Protein AF-0000000074261314 (afdb_homodimer)

Radius of gyration: 17.86 Å; Cα contacts (8 Å, |Δi|>4): 497; chains: 2; bounding box: 40×49×35 Å

Structure (mmCIF, N/CA/C/O backbone):
data_AF-0000000074261314-model_v1
#
loop_
_entity.id
_entity.type
_entity.pdbx_description
1 polymer 'Nuclear transport factor 2 family protein'
#
loop_
_atom_site.group_PDB
_atom_site.id
_atom_site.type_symbol
_atom_site.label_atom_id
_atom_site.label_alt_id
_atom_site.label_comp_id
_atom_site.label_asym_id
_atom_site.label_entity_id
_atom_site.label_seq_id
_atom_site.pdbx_PDB_ins_code
_atom_site.Cartn_x
_atom_site.Cartn_y
_atom_site.Cartn_z
_atom_site.occupancy
_atom_site.B_iso_or_equiv
_atom_site.auth_seq_id
_atom_site.auth_comp_id
_atom_site.auth_asym_id
_atom_site.auth_atom_id
_atom_site.pdbx_PDB_model_num
ATOM 1 N N . MET A 1 1 ? 21.984 -5.254 -7.457 1 83.31 1 MET A N 1
ATOM 2 C CA . MET A 1 1 ? 20.531 -5.355 -7.559 1 83.31 1 MET A CA 1
ATOM 3 C C . MET A 1 1 ? 20.094 -5.426 -9.016 1 83.31 1 MET A C 1
ATOM 5 O O . MET A 1 1 ? 20.484 -4.578 -9.828 1 83.31 1 MET A O 1
ATOM 9 N N . GLU A 1 2 ? 19.344 -6.473 -9.359 1 90.94 2 GLU A N 1
ATOM 10 C CA . GLU A 1 2 ? 18.859 -6.691 -10.727 1 90.94 2 GLU A CA 1
ATOM 11 C C . GLU A 1 2 ? 17.422 -6.203 -10.891 1 90.94 2 GLU A C 1
ATOM 13 O O . GLU A 1 2 ? 16.484 -7.008 -10.922 1 90.94 2 GLU A O 1
ATOM 18 N N . THR A 1 3 ? 17.266 -4.863 -11.156 1 95.69 3 THR A N 1
ATOM 19 C CA . THR A 1 3 ? 15.938 -4.258 -11.117 1 95.69 3 THR A CA 1
ATOM 20 C C . THR A 1 3 ? 15.078 -4.754 -12.273 1 95.69 3 THR A C 1
ATOM 22 O O . THR A 1 3 ? 13.867 -4.922 -12.133 1 95.69 3 THR A O 1
ATOM 25 N N . GLU A 1 4 ? 15.75 -4.957 -13.422 1 96.75 4 GLU A N 1
ATOM 26 C CA . GLU A 1 4 ? 14.992 -5.477 -14.555 1 96.75 4 GLU A CA 1
ATOM 27 C C . GLU A 1 4 ? 14.414 -6.855 -14.242 1 96.75 4 GLU A C 1
ATOM 29 O O . GLU A 1 4 ? 13.266 -7.148 -14.602 1 96.75 4 GLU A O 1
ATOM 34 N N . GLN A 1 5 ? 15.211 -7.691 -13.656 1 97.06 5 GLN A N 1
ATOM 35 C CA . GLN A 1 5 ? 14.758 -9.023 -13.273 1 97.06 5 GLN A CA 1
ATOM 36 C C . GLN A 1 5 ? 13.641 -8.945 -12.234 1 97.06 5 GLN A C 1
ATOM 38 O O . GLN A 1 5 ? 12.672 -9.703 -12.305 1 97.06 5 GLN A O 1
ATOM 43 N N . ARG A 1 6 ? 13.781 -8.07 -11.219 1 98.31 6 ARG A N 1
ATOM 44 C CA . ARG A 1 6 ? 12.727 -7.859 -10.227 1 98.31 6 ARG A CA 1
ATOM 45 C C . ARG A 1 6 ? 11.414 -7.465 -10.898 1 98.31 6 ARG A C 1
ATOM 47 O O . ARG A 1 6 ? 10.359 -7.992 -10.562 1 98.31 6 ARG A O 1
ATOM 54 N N . GLU A 1 7 ? 11.531 -6.547 -11.836 1 98.62 7 GLU A N 1
ATOM 55 C CA . GLU A 1 7 ? 10.336 -6.062 -12.523 1 98.62 7 GLU A CA 1
ATOM 56 C C . GLU A 1 7 ? 9.688 -7.168 -13.352 1 98.62 7 GLU A C 1
ATOM 58 O O . GLU A 1 7 ? 8.461 -7.266 -13.414 1 98.62 7 GLU A O 1
ATOM 63 N N . LYS A 1 8 ? 10.508 -7.965 -13.961 1 98.25 8 LYS A N 1
ATOM 64 C CA . LYS A 1 8 ? 9.977 -9.086 -14.734 1 98.25 8 LYS A CA 1
ATOM 65 C C . LYS A 1 8 ? 9.219 -10.062 -13.844 1 98.25 8 LYS A C 1
ATOM 67 O O . LYS A 1 8 ? 8.156 -10.562 -14.219 1 98.25 8 LYS A O 1
ATOM 72 N N . LEU A 1 9 ? 9.773 -10.359 -12.688 1 98.62 9 LEU A N 1
ATOM 73 C CA . LEU A 1 9 ? 9.117 -11.258 -11.742 1 98.62 9 LEU A CA 1
ATOM 74 C C . LEU A 1 9 ? 7.797 -10.664 -11.258 1 98.62 9 LEU A C 1
ATOM 76 O O . LEU A 1 9 ? 6.777 -11.359 -11.219 1 98.62 9 LEU A O 1
ATOM 80 N N . ALA A 1 10 ? 7.812 -9.414 -10.875 1 98.75 10 ALA A N 1
ATOM 81 C CA . ALA A 1 10 ? 6.582 -8.75 -10.453 1 98.75 10 ALA A CA 1
ATOM 82 C C . ALA A 1 10 ? 5.539 -8.758 -11.57 1 98.75 10 ALA A C 1
ATOM 84 O O . ALA A 1 10 ? 4.371 -9.07 -11.328 1 98.75 10 ALA A O 1
ATOM 85 N N . GLN A 1 11 ? 5.992 -8.445 -12.758 1 98.81 11 GLN A N 1
ATOM 86 C CA . GLN A 1 11 ? 5.078 -8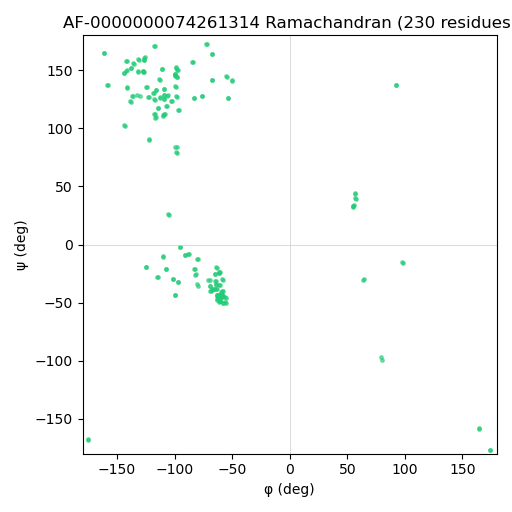.453 -13.898 1 98.81 11 GLN A CA 1
ATOM 87 C C . GLN A 1 11 ? 4.477 -9.844 -14.109 1 98.81 11 GLN A C 1
ATOM 89 O O . GLN A 1 11 ? 3.287 -9.969 -14.406 1 98.81 11 GLN A O 1
ATOM 94 N N . ALA A 1 12 ? 5.301 -10.812 -14.031 1 98.81 12 ALA A N 1
ATOM 95 C CA . ALA A 1 12 ? 4.816 -12.18 -14.203 1 98.81 12 ALA A CA 1
ATOM 96 C C . ALA A 1 12 ? 3.744 -12.516 -13.172 1 98.81 12 ALA A C 1
ATOM 98 O O . ALA A 1 12 ? 2.773 -13.211 -13.484 1 98.81 12 ALA A O 1
ATOM 99 N N . TYR A 1 13 ? 3.932 -12.07 -11.945 1 98.88 13 TYR A N 1
ATOM 100 C CA . TYR A 1 13 ? 2.924 -12.242 -10.898 1 98.88 13 TYR A CA 1
ATOM 101 C C . TYR A 1 13 ? 1.6 -11.609 -11.312 1 98.88 13 TYR A C 1
ATOM 103 O O . TYR A 1 13 ? 0.555 -12.266 -11.273 1 98.88 13 TYR A O 1
ATOM 111 N N . PHE A 1 14 ? 1.604 -10.414 -11.742 1 98.81 14 PHE A N 1
ATOM 112 C CA . PHE A 1 14 ? 0.377 -9.719 -12.109 1 98.81 14 PHE A CA 1
ATOM 113 C C . PHE A 1 14 ? -0.247 -10.344 -13.352 1 98.81 14 PHE A C 1
ATOM 115 O O . PHE A 1 14 ? -1.472 -10.445 -13.461 1 98.81 14 PHE A O 1
ATOM 122 N N . ASP A 1 15 ? 0.6 -10.75 -14.305 1 98.75 15 ASP A N 1
ATOM 123 C CA . ASP A 1 15 ? 0.092 -11.438 -15.484 1 98.75 15 ASP A CA 1
ATOM 124 C C . ASP A 1 15 ? -0.66 -12.711 -15.094 1 98.75 15 ASP A C 1
ATOM 126 O O . ASP A 1 15 ? -1.717 -13.008 -15.656 1 98.75 15 ASP A O 1
ATOM 130 N N . ALA A 1 16 ? -0.055 -13.445 -14.172 1 98.56 16 ALA A N 1
ATOM 131 C CA . ALA A 1 16 ? -0.688 -14.68 -13.711 1 98.56 16 ALA A CA 1
ATOM 132 C C . ALA A 1 16 ? -2.068 -14.406 -13.117 1 98.56 16 ALA A C 1
ATOM 134 O O . ALA A 1 16 ? -3.014 -15.164 -13.352 1 98.56 16 ALA A O 1
ATOM 135 N N . LEU A 1 17 ? -2.211 -13.383 -12.344 1 98.06 17 LEU A N 1
ATOM 136 C CA . LEU A 1 17 ? -3.494 -12.992 -11.773 1 98.06 17 LEU A CA 1
ATOM 137 C C . LEU A 1 17 ? -4.496 -12.656 -12.875 1 98.06 17 LEU A C 1
ATOM 139 O O . LEU A 1 17 ? -5.629 -13.141 -12.852 1 98.06 17 LEU A O 1
ATOM 143 N N . ASP A 1 18 ? -4.102 -11.859 -13.773 1 98.38 18 ASP A N 1
ATOM 144 C CA . ASP A 1 18 ? -4.988 -11.328 -14.805 1 98.38 18 ASP A CA 1
ATOM 145 C C . ASP A 1 18 ? -5.41 -12.414 -15.789 1 98.38 18 ASP A C 1
ATOM 147 O O . ASP A 1 18 ? -6.523 -12.383 -16.312 1 98.38 18 ASP A O 1
ATOM 151 N N . GLU A 1 19 ? -4.574 -13.383 -16 1 97.94 19 GLU A N 1
ATOM 152 C CA . GLU A 1 19 ? -4.84 -14.469 -16.938 1 97.94 19 GLU A CA 1
ATOM 153 C C . GLU A 1 19 ? -5.422 -15.688 -16.234 1 97.94 19 GLU A C 1
ATOM 155 O O . GLU A 1 19 ? -5.734 -16.688 -16.875 1 97.94 19 GLU A O 1
ATOM 160 N N . SER A 1 20 ? -5.531 -15.586 -14.992 1 97.12 20 SER A N 1
ATOM 161 C CA . SER A 1 20 ? -5.988 -16.703 -14.172 1 97.12 20 SER A CA 1
ATOM 162 C C . SER A 1 20 ? -5.129 -17.938 -14.391 1 97.12 20 SER A C 1
ATOM 164 O O . SER A 1 20 ? -5.652 -19.062 -14.5 1 97.12 20 SER A O 1
ATOM 166 N N . ASP A 1 21 ? -3.885 -17.719 -14.633 1 97.56 21 ASP A N 1
ATOM 167 C CA . ASP A 1 21 ? -2.896 -18.797 -14.766 1 97.56 21 ASP A CA 1
ATOM 168 C C . ASP A 1 21 ? -2.119 -18.984 -13.469 1 97.56 21 ASP A C 1
ATOM 170 O O . ASP A 1 21 ? -0.928 -18.672 -13.398 1 97.56 21 ASP A O 1
ATOM 174 N N . TYR A 1 22 ? -2.676 -19.656 -12.516 1 98.06 22 TYR A N 1
ATOM 175 C CA . TYR A 1 22 ? -2.131 -19.672 -11.156 1 98.06 22 TYR A CA 1
ATOM 176 C C . TYR A 1 22 ? -1.013 -20.703 -11.031 1 98.06 22 TYR A C 1
ATOM 178 O O . TYR A 1 22 ? -0.166 -20.609 -10.141 1 98.06 22 TYR A O 1
ATOM 186 N N . GLU A 1 23 ? -0.967 -21.672 -11.914 1 97.69 23 GLU A N 1
ATOM 187 C CA . GLU A 1 23 ? 0.134 -22.625 -11.891 1 97.69 23 GLU A CA 1
ATOM 188 C C . GLU A 1 23 ? 1.466 -21.953 -12.188 1 97.69 23 GLU A C 1
ATOM 190 O O . GLU A 1 23 ? 2.502 -22.328 -11.641 1 97.69 23 GLU A O 1
ATOM 195 N N . SER A 1 24 ? 1.433 -20.953 -13.039 1 98.31 24 SER A N 1
ATOM 196 C CA . SER A 1 24 ? 2.652 -20.25 -13.406 1 98.31 24 SER A CA 1
ATOM 197 C C . SER A 1 24 ? 3.26 -19.531 -12.203 1 98.31 24 SER A C 1
ATOM 199 O O . SER A 1 24 ? 4.445 -19.203 -12.203 1 98.31 24 SER A O 1
ATOM 201 N N . LEU A 1 25 ? 2.504 -19.281 -11.133 1 98.75 25 LEU A N 1
ATOM 202 C CA . LEU A 1 25 ? 3.006 -18.641 -9.922 1 98.75 25 LEU A CA 1
ATOM 203 C C . LEU A 1 25 ? 4.109 -19.484 -9.281 1 98.75 25 LEU A C 1
ATOM 205 O O . LEU A 1 25 ? 4.961 -18.953 -8.57 1 98.75 25 LEU A O 1
ATOM 209 N N . ARG A 1 26 ? 4.125 -20.75 -9.547 1 98.5 26 ARG A N 1
ATOM 210 C CA . ARG A 1 26 ? 5.125 -21.656 -8.992 1 98.5 26 ARG A CA 1
ATOM 211 C C . ARG A 1 26 ? 6.52 -21.312 -9.5 1 98.5 26 ARG A C 1
ATOM 213 O O . ARG A 1 26 ? 7.516 -21.609 -8.844 1 98.5 26 ARG A O 1
ATOM 220 N N . SER A 1 27 ? 6.598 -20.703 -10.648 1 98.31 27 SER A N 1
ATOM 221 C CA . SER A 1 27 ? 7.879 -20.281 -11.203 1 98.31 27 SER A CA 1
ATOM 222 C C . SER A 1 27 ? 8.211 -18.859 -10.773 1 98.31 27 SER A C 1
ATOM 224 O O . SER A 1 27 ? 9.328 -18.375 -11.008 1 98.31 27 SER A O 1
ATOM 226 N N . VAL A 1 28 ? 7.332 -18.156 -10.164 1 98.81 28 VAL A N 1
ATOM 227 C CA . VAL A 1 28 ? 7.48 -16.766 -9.773 1 98.81 28 VAL A CA 1
ATOM 228 C C . VAL A 1 28 ? 7.84 -16.672 -8.297 1 98.81 28 VAL A C 1
ATOM 230 O O . VAL A 1 28 ? 8.742 -15.922 -7.91 1 98.81 28 VAL A O 1
ATOM 233 N N . PHE A 1 29 ? 7.164 -17.469 -7.441 1 98.88 29 PHE A N 1
ATOM 234 C CA . PHE A 1 29 ? 7.324 -17.438 -5.992 1 98.88 29 PHE A CA 1
ATOM 235 C C . PHE A 1 29 ? 8.281 -18.531 -5.531 1 98.88 29 PHE A C 1
ATOM 237 O O . PHE A 1 29 ? 8.445 -19.547 -6.207 1 98.88 29 PHE A O 1
ATOM 244 N N . SER A 1 30 ? 8.992 -18.328 -4.453 1 98.81 30 SER A N 1
ATOM 245 C CA . SER A 1 30 ? 9.719 -19.391 -3.764 1 98.81 30 SER A CA 1
ATOM 246 C C . SER A 1 30 ? 8.758 -20.391 -3.135 1 98.81 30 SER A C 1
ATOM 248 O O . SER A 1 30 ? 7.59 -20.078 -2.9 1 98.81 30 SER A O 1
ATOM 250 N N . ASP A 1 31 ? 9.227 -21.547 -2.766 1 98.38 31 ASP A N 1
ATOM 251 C CA . ASP A 1 31 ? 8.406 -22.609 -2.195 1 98.38 31 ASP A CA 1
ATOM 252 C C . ASP A 1 31 ? 7.816 -22.188 -0.852 1 98.38 31 ASP A C 1
ATOM 254 O O . ASP A 1 31 ? 6.711 -22.594 -0.495 1 98.38 31 ASP A O 1
ATOM 258 N N . ASP A 1 32 ? 8.539 -21.375 -0.151 1 98.56 32 ASP A N 1
ATOM 259 C CA . ASP A 1 32 ? 8.133 -20.984 1.193 1 98.56 32 ASP A CA 1
ATOM 260 C C . ASP A 1 32 ? 7.586 -19.547 1.203 1 98.56 32 ASP A C 1
ATOM 262 O O . ASP A 1 32 ? 7.691 -18.844 2.209 1 98.56 32 ASP A O 1
ATOM 266 N N . VAL A 1 33 ? 7.086 -19.094 0.11 1 98.88 33 VAL A N 1
ATOM 267 C CA . VAL A 1 33 ? 6.582 -17.719 -0.035 1 98.88 33 VAL A CA 1
ATOM 268 C C . VAL A 1 33 ? 5.625 -17.406 1.111 1 98.88 33 VAL A C 1
ATOM 270 O O . VAL A 1 33 ? 4.883 -18.266 1.57 1 98.88 33 VAL A O 1
ATOM 273 N N . VAL A 1 34 ? 5.676 -16.234 1.61 1 98.88 34 VAL A N 1
ATOM 274 C CA . VAL A 1 34 ? 4.707 -15.633 2.523 1 98.88 34 VAL A CA 1
ATOM 275 C C . VAL A 1 34 ? 3.889 -14.57 1.786 1 98.88 34 VAL A C 1
ATOM 277 O O . VAL A 1 34 ? 4.438 -13.586 1.292 1 98.88 34 VAL A O 1
ATOM 280 N N . TYR A 1 35 ? 2.613 -14.773 1.737 1 98.69 35 TYR A N 1
ATOM 281 C CA . TYR A 1 35 ? 1.683 -13.961 0.964 1 98.69 35 TYR A CA 1
ATOM 282 C C . TYR A 1 35 ? 0.669 -13.281 1.874 1 98.69 35 TYR A C 1
ATOM 284 O O . TYR A 1 35 ? -0.146 -13.945 2.516 1 98.69 35 TYR A O 1
ATOM 292 N N . HIS A 1 36 ? 0.759 -11.961 1.967 1 98.56 36 HIS A N 1
ATOM 293 C CA . HIS A 1 36 ? -0.16 -11.156 2.768 1 98.56 36 HIS A CA 1
ATOM 294 C C . HIS A 1 36 ? -1.281 -10.586 1.908 1 98.56 36 HIS A C 1
ATOM 296 O O . HIS A 1 36 ? -1.035 -9.742 1.038 1 98.56 36 HIS A O 1
ATOM 302 N N . TYR A 1 37 ? -2.51 -10.992 2.164 1 97.06 37 TYR A N 1
ATOM 303 C CA . TYR A 1 37 ? -3.674 -10.625 1.366 1 97.06 37 TYR A CA 1
ATOM 304 C C . TYR A 1 37 ? -4.773 -10.039 2.242 1 97.06 37 TYR A C 1
ATOM 306 O O . TYR A 1 37 ? -4.934 -10.438 3.398 1 97.06 37 TYR A O 1
ATOM 314 N N . PRO A 1 38 ? -5.559 -9.117 1.677 1 92.38 38 PRO A N 1
ATOM 315 C CA . PRO A 1 38 ? -6.633 -8.516 2.473 1 92.38 38 PRO A CA 1
ATOM 316 C C . PRO A 1 38 ? -7.578 -9.562 3.068 1 92.38 38 PRO A C 1
ATOM 318 O O . PRO A 1 38 ? -7.879 -10.562 2.418 1 92.38 38 PRO A O 1
ATOM 321 N N . LYS A 1 39 ? -8.078 -9.305 4.285 1 84.69 39 LYS A N 1
ATOM 322 C CA . LYS A 1 39 ? -9.07 -10.078 5.023 1 84.69 39 LYS A CA 1
ATOM 323 C C . LYS A 1 39 ? -8.539 -11.469 5.355 1 84.69 39 LYS A C 1
ATOM 325 O O . LYS A 1 39 ? -9 -12.102 6.309 1 84.69 39 LYS A O 1
ATOM 330 N N . VAL A 1 40 ? -7.645 -12.102 4.547 1 77.5 40 VAL A N 1
ATOM 331 C CA . VAL A 1 40 ? -7.148 -13.461 4.738 1 77.5 40 VAL A CA 1
ATOM 332 C C . VAL A 1 40 ? -6.012 -13.461 5.758 1 77.5 40 VAL A C 1
ATOM 334 O O . VAL A 1 40 ? -5.805 -14.453 6.465 1 77.5 40 VAL A O 1
ATOM 337 N N . SER A 1 41 ? -5.359 -12.359 5.863 1 83.25 41 SER A N 1
ATOM 338 C CA . SER A 1 41 ? -4.16 -12.227 6.684 1 83.25 41 SER A CA 1
ATOM 339 C C . SER A 1 41 ? -2.936 -12.781 5.961 1 83.25 41 SER A C 1
ATOM 341 O O . SER A 1 41 ? -2.449 -12.172 5.004 1 83.25 41 SER A O 1
ATOM 343 N N . VAL A 1 42 ? -2.479 -14.102 6.289 1 97.44 42 VAL A N 1
ATOM 344 C CA . VAL A 1 42 ? -1.222 -14.617 5.754 1 97.44 42 VAL A CA 1
ATOM 345 C C . VAL A 1 42 ? -1.44 -16 5.152 1 97.44 42 VAL A C 1
ATOM 347 O O . VAL A 1 42 ? -2.104 -16.844 5.758 1 97.44 42 VAL A O 1
ATOM 350 N N . VAL A 1 43 ? -1.024 -16.219 3.896 1 98.06 43 VAL A N 1
ATOM 351 C CA . VAL A 1 43 ? -0.934 -17.531 3.244 1 98.06 43 VAL A CA 1
ATOM 352 C C . VAL A 1 43 ? 0.532 -17.922 3.068 1 98.06 43 VAL A C 1
ATOM 354 O O . VAL A 1 43 ? 1.312 -17.172 2.469 1 98.06 43 VAL A O 1
ATOM 357 N N . GLU A 1 44 ? 0.886 -19.094 3.576 1 98.62 44 GLU A N 1
ATOM 358 C CA . GLU A 1 44 ? 2.287 -19.5 3.535 1 98.62 44 GLU A CA 1
ATOM 359 C C . GLU A 1 44 ? 2.477 -20.75 2.668 1 98.62 44 GLU A C 1
ATOM 361 O O . GLU A 1 44 ? 1.749 -21.734 2.816 1 98.62 44 GLU A O 1
ATOM 366 N N . GLY A 1 45 ? 3.482 -20.641 1.825 1 98.81 45 GLY A N 1
ATOM 367 C CA . GLY A 1 45 ? 3.811 -21.766 0.971 1 98.81 45 GLY A CA 1
ATOM 368 C C . GLY A 1 45 ? 3.117 -21.719 -0.377 1 98.81 45 GLY A C 1
ATOM 369 O O . GLY A 1 45 ? 1.93 -21.391 -0.459 1 98.81 45 GLY A O 1
ATOM 370 N N . ILE A 1 46 ? 3.898 -22.047 -1.425 1 98.75 46 ILE A N 1
ATOM 371 C CA . ILE A 1 46 ? 3.445 -21.844 -2.795 1 98.75 46 ILE A CA 1
ATOM 372 C C . ILE A 1 46 ? 2.221 -22.703 -3.074 1 98.75 46 ILE A C 1
ATOM 374 O O . ILE A 1 46 ? 1.302 -22.297 -3.781 1 98.75 46 ILE A O 1
ATOM 378 N N . ASP A 1 47 ? 2.145 -23.938 -2.562 1 98.69 47 ASP A N 1
ATOM 379 C CA . ASP A 1 47 ? 0.968 -24.781 -2.773 1 98.69 47 ASP A CA 1
ATOM 380 C C . ASP A 1 47 ? -0.286 -24.125 -2.207 1 98.69 47 ASP A C 1
ATOM 382 O O . ASP A 1 47 ? -1.34 -24.125 -2.848 1 98.69 47 ASP A O 1
ATOM 386 N N . ASN A 1 48 ? -0.154 -23.547 -1.074 1 98.44 48 ASN A N 1
ATOM 387 C CA . ASN A 1 48 ? -1.271 -22.859 -0.438 1 98.44 48 ASN A CA 1
ATOM 388 C C . ASN A 1 48 ? -1.656 -21.594 -1.198 1 98.44 48 ASN A C 1
ATOM 390 O O . ASN A 1 48 ? -2.838 -21.25 -1.293 1 98.44 48 ASN A O 1
ATOM 394 N N . VAL A 1 49 ? -0.664 -20.859 -1.675 1 98.62 49 VAL A N 1
ATOM 395 C CA . VAL A 1 49 ? -0.946 -19.641 -2.441 1 98.62 49 VAL A CA 1
ATOM 396 C C . VAL A 1 49 ? -1.714 -20 -3.711 1 98.62 49 VAL A C 1
ATOM 398 O O . VAL A 1 49 ? -2.73 -19.391 -4.027 1 98.62 49 VAL A O 1
ATOM 401 N N . VAL A 1 50 ? -1.28 -21.031 -4.41 1 98.44 50 VAL A N 1
ATOM 402 C CA . VAL A 1 50 ? -1.946 -21.453 -5.637 1 98.44 50 VAL A CA 1
ATOM 403 C C . VAL A 1 50 ? -3.367 -21.906 -5.32 1 98.44 50 VAL A C 1
ATOM 405 O O . VAL A 1 50 ? -4.312 -21.562 -6.031 1 98.44 50 VAL A O 1
ATOM 408 N N . GLU A 1 51 ? -3.537 -22.656 -4.27 1 98 51 GLU A N 1
ATOM 409 C CA . GLU A 1 51 ? -4.871 -23.094 -3.848 1 98 51 GLU A CA 1
ATOM 410 C C . GLU A 1 51 ? -5.754 -21.891 -3.525 1 98 51 GLU A C 1
ATOM 412 O O . GLU A 1 51 ? -6.918 -21.844 -3.934 1 98 51 GLU A O 1
ATOM 417 N N . PHE A 1 52 ? -5.277 -21.016 -2.789 1 97.5 52 PHE A N 1
ATOM 418 C CA . PHE A 1 52 ? -6.016 -19.812 -2.43 1 97.5 52 PHE A CA 1
ATOM 419 C C . PHE A 1 52 ? -6.465 -19.062 -3.676 1 97.5 52 PHE A C 1
ATOM 421 O O . PHE A 1 52 ? -7.641 -18.703 -3.801 1 97.5 52 PHE A O 1
ATOM 428 N N . MET A 1 53 ? -5.523 -18.844 -4.598 1 96.81 53 MET A N 1
ATOM 429 C CA . MET A 1 53 ? -5.828 -18.094 -5.812 1 96.81 53 MET A CA 1
ATOM 430 C C . MET A 1 53 ? -6.895 -18.797 -6.641 1 96.81 53 MET A C 1
ATOM 432 O O . MET A 1 53 ? -7.742 -18.156 -7.258 1 96.81 53 MET A O 1
ATOM 436 N N . THR A 1 54 ? -6.883 -20.078 -6.629 1 96.25 54 THR A N 1
ATOM 437 C CA . THR A 1 54 ? -7.762 -20.875 -7.469 1 96.25 54 THR A CA 1
ATOM 438 C C . THR A 1 54 ? -9.156 -20.984 -6.852 1 96.25 54 THR A C 1
ATOM 440 O O . THR A 1 54 ? -10.164 -20.906 -7.559 1 96.25 54 THR A O 1
ATOM 443 N N . GLU A 1 55 ? -9.211 -21.031 -5.523 1 94.25 55 GLU A N 1
ATOM 444 C CA . GLU A 1 55 ? -10.461 -21.469 -4.895 1 94.25 55 GLU A CA 1
ATOM 445 C C . GLU A 1 55 ? -11.094 -20.344 -4.086 1 94.25 55 GLU A C 1
ATOM 447 O O . GLU A 1 55 ? -12.305 -20.328 -3.863 1 94.25 55 GLU A O 1
ATOM 452 N N . ARG A 1 56 ? -10.297 -19.5 -3.627 1 91.44 56 ARG A N 1
ATOM 453 C CA . ARG A 1 56 ? -10.812 -18.656 -2.549 1 91.44 56 ARG A CA 1
ATOM 454 C C . ARG A 1 56 ? -10.656 -17.188 -2.887 1 91.44 56 ARG A C 1
ATOM 456 O O . ARG A 1 56 ? -11.289 -16.328 -2.262 1 91.44 56 ARG A O 1
ATOM 463 N N . LYS A 1 57 ? -9.789 -16.781 -3.816 1 91.69 57 LYS A N 1
ATOM 464 C CA . LYS A 1 57 ? -9.578 -15.375 -4.16 1 91.69 57 LYS A CA 1
ATOM 465 C C . LYS A 1 57 ? -10.891 -14.688 -4.512 1 91.69 57 LYS A C 1
ATOM 467 O O . LYS A 1 57 ? -11.609 -15.133 -5.41 1 91.69 57 LYS A O 1
ATOM 472 N 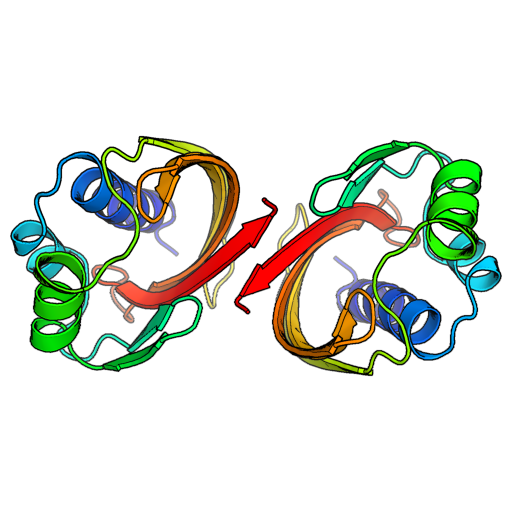N . PRO A 1 58 ? -11.203 -13.562 -3.842 1 91.94 58 PRO A N 1
ATOM 473 C CA . PRO A 1 58 ? -12.523 -12.945 -4.027 1 91.94 58 PRO A CA 1
ATOM 474 C C . PRO A 1 58 ? -12.609 -12.109 -5.301 1 91.94 58 PRO A C 1
ATOM 476 O O . PRO A 1 58 ? -13.695 -11.664 -5.68 1 91.94 58 PRO A O 1
ATOM 479 N N . THR A 1 59 ? -11.484 -11.82 -5.938 1 94.62 59 THR A N 1
ATOM 480 C CA . THR A 1 59 ? -11.484 -10.992 -7.141 1 94.62 59 THR A CA 1
ATOM 481 C C . THR A 1 59 ? -11.406 -11.859 -8.391 1 94.62 59 THR A C 1
ATOM 483 O O . THR A 1 59 ? -10.781 -12.922 -8.383 1 94.62 59 THR A O 1
ATOM 486 N N . SER A 1 60 ? -12.047 -11.422 -9.414 1 95.19 60 SER A N 1
ATOM 487 C CA . SER A 1 60 ? -12.031 -12.086 -10.711 1 95.19 60 SER A CA 1
ATOM 488 C C . SER A 1 60 ? -12.016 -11.062 -11.852 1 95.19 60 SER A C 1
ATOM 490 O O . SER A 1 60 ? -12.305 -9.891 -11.633 1 95.19 60 SER A O 1
ATOM 492 N N . ASN A 1 61 ? -11.523 -11.539 -13.062 1 97 61 ASN A N 1
ATOM 493 C CA . ASN A 1 61 ? -11.484 -10.688 -14.25 1 97 61 ASN A CA 1
ATOM 494 C C . ASN A 1 61 ? -10.695 -9.406 -13.992 1 97 61 ASN A C 1
ATOM 496 O O . ASN A 1 61 ? -11.164 -8.312 -14.312 1 97 61 ASN A O 1
ATOM 500 N N . THR A 1 62 ? -9.656 -9.57 -13.398 1 98.12 62 THR A N 1
ATOM 501 C CA . THR A 1 62 ? -8.867 -8.406 -13.016 1 98.12 62 THR A CA 1
ATOM 502 C C . THR A 1 62 ? -7.965 -7.961 -14.156 1 98.12 62 THR A C 1
ATOM 504 O O . THR A 1 62 ? -7.68 -8.742 -15.07 1 98.12 62 THR A O 1
ATOM 507 N N . ASN A 1 63 ? -7.566 -6.762 -14.172 1 98.69 63 ASN A N 1
ATOM 508 C CA . ASN A 1 63 ? -6.512 -6.141 -14.961 1 98.69 63 ASN A CA 1
ATOM 509 C C . ASN A 1 63 ? -5.645 -5.211 -14.109 1 98.69 63 ASN A C 1
ATOM 511 O O . ASN A 1 63 ? -6.168 -4.363 -13.391 1 98.69 63 ASN A O 1
ATOM 515 N N . HIS A 1 64 ? -4.395 -5.445 -14.188 1 98.75 64 HIS A N 1
ATOM 516 C CA . HIS A 1 64 ? -3.443 -4.625 -13.445 1 98.75 64 HIS A CA 1
ATOM 517 C C . HIS A 1 64 ? -2.508 -3.875 -14.391 1 98.75 64 HIS A C 1
ATOM 519 O O . HIS A 1 64 ? -1.85 -4.484 -15.234 1 98.75 64 HIS A O 1
ATOM 525 N N . GLU A 1 65 ? -2.451 -2.631 -14.281 1 98.75 65 GLU A N 1
ATOM 526 C CA . GLU A 1 65 ? -1.463 -1.786 -14.945 1 98.75 65 GLU A CA 1
ATOM 527 C C . GLU A 1 65 ? -0.469 -1.206 -13.938 1 98.75 65 GLU A C 1
ATOM 529 O O . GLU A 1 65 ? -0.827 -0.352 -13.125 1 98.75 65 GLU A O 1
ATOM 534 N N . ILE A 1 66 ? 0.769 -1.646 -13.992 1 98.81 66 ILE A N 1
ATOM 535 C CA . ILE A 1 66 ? 1.806 -1.097 -13.125 1 98.81 66 ILE A CA 1
ATOM 536 C C . ILE A 1 66 ? 2.248 0.267 -13.648 1 98.81 66 ILE A C 1
ATOM 538 O O . ILE A 1 66 ? 2.607 0.401 -14.82 1 98.81 66 ILE A O 1
ATOM 542 N N . THR A 1 67 ? 2.252 1.255 -12.844 1 98.56 67 THR A N 1
ATOM 543 C CA . THR A 1 67 ? 2.584 2.607 -13.281 1 98.56 67 THR A CA 1
ATOM 544 C C . THR A 1 67 ? 3.955 3.025 -12.758 1 98.56 67 THR A C 1
ATOM 546 O O . THR A 1 67 ? 4.566 3.959 -13.273 1 98.56 67 THR A O 1
ATOM 549 N N . ARG A 1 68 ? 4.395 2.385 -11.742 1 98.69 68 ARG A N 1
ATOM 550 C CA . ARG A 1 68 ? 5.645 2.809 -11.117 1 98.69 68 ARG A CA 1
ATOM 551 C C . ARG A 1 68 ? 6.266 1.67 -10.32 1 98.69 68 ARG A C 1
ATOM 553 O O . ARG A 1 68 ? 5.562 0.95 -9.602 1 98.69 68 ARG A O 1
ATOM 560 N N . TYR A 1 69 ? 7.582 1.494 -10.43 1 98.75 69 TYR A N 1
ATOM 561 C CA . TYR A 1 69 ? 8.383 0.653 -9.547 1 98.75 69 TYR A CA 1
ATOM 562 C C . TYR A 1 69 ? 9.281 1.499 -8.656 1 98.75 69 TYR A C 1
ATOM 564 O O . TYR A 1 69 ? 9.914 2.447 -9.125 1 98.75 69 TYR A O 1
ATOM 572 N N . LEU A 1 70 ? 9.344 1.23 -7.371 1 98.69 70 LEU A N 1
ATOM 573 C CA . LEU A 1 70 ? 10.352 1.728 -6.438 1 98.69 70 LEU A CA 1
ATOM 574 C C . LEU A 1 70 ? 11.219 0.586 -5.91 1 98.69 70 LEU A C 1
ATOM 576 O O . LEU A 1 70 ? 10.711 -0.342 -5.277 1 98.69 70 LEU A O 1
ATOM 580 N N . HIS A 1 71 ? 12.484 0.691 -6.234 1 98.31 71 HIS A N 1
ATOM 581 C CA . HIS A 1 71 ? 13.383 -0.389 -5.832 1 98.31 71 HIS A CA 1
ATOM 582 C C . HIS A 1 71 ? 14.273 0.036 -4.672 1 98.31 71 HIS A C 1
ATOM 584 O O . HIS A 1 71 ? 14.836 1.135 -4.68 1 98.31 71 HIS A O 1
ATOM 590 N N . THR A 1 72 ? 14.305 -0.779 -3.604 1 97.31 72 THR A N 1
ATOM 591 C CA . THR A 1 72 ? 15.281 -0.69 -2.529 1 97.31 72 THR A CA 1
ATOM 592 C C . THR A 1 72 ? 16.109 -1.972 -2.443 1 97.31 72 THR A C 1
ATOM 594 O O . THR A 1 72 ? 15.852 -2.932 -3.174 1 97.31 72 THR A O 1
ATOM 597 N N . GLY A 1 73 ? 17.125 -1.889 -1.638 1 94.94 73 GLY A N 1
ATOM 598 C CA . GLY A 1 73 ? 17.891 -3.107 -1.41 1 94.94 73 GLY A CA 1
ATOM 599 C C . GLY A 1 73 ? 17.062 -4.219 -0.789 1 94.94 73 GLY A C 1
ATOM 600 O O . GLY A 1 73 ? 17.312 -5.398 -1.044 1 94.94 73 GLY A O 1
ATOM 601 N N . GLU A 1 74 ? 16.016 -3.934 -0.1 1 95.69 74 GLU A N 1
ATOM 602 C CA . GLU A 1 74 ? 15.25 -4.883 0.702 1 95.69 74 GLU A CA 1
ATOM 603 C C . GLU A 1 74 ? 14.039 -5.395 -0.065 1 95.69 74 GLU A C 1
ATOM 605 O O . GLU A 1 74 ? 13.594 -6.527 0.144 1 95.69 74 GLU A O 1
ATOM 610 N N . ALA A 1 75 ? 13.539 -4.547 -0.872 1 98.5 75 ALA A N 1
ATOM 611 C CA . ALA A 1 75 ? 12.266 -4.863 -1.515 1 98.5 75 ALA A CA 1
ATOM 612 C C . ALA A 1 75 ? 12.039 -3.994 -2.75 1 98.5 75 ALA A C 1
ATOM 614 O O . ALA A 1 75 ? 12.797 -3.053 -2.996 1 98.5 75 ALA A O 1
ATOM 615 N N . SER A 1 76 ? 11.117 -4.379 -3.57 1 98.69 76 SER A N 1
ATOM 616 C CA . SER A 1 76 ? 10.531 -3.527 -4.598 1 98.69 76 SER A CA 1
ATOM 617 C C . SER A 1 76 ? 9.062 -3.234 -4.301 1 98.69 76 SER A C 1
ATOM 619 O O . SER A 1 76 ? 8.344 -4.098 -3.793 1 98.69 76 SER A O 1
ATOM 621 N N . VAL A 1 77 ? 8.695 -2.027 -4.594 1 98.88 77 VAL A N 1
ATOM 622 C CA . VAL A 1 77 ? 7.305 -1.597 -4.48 1 98.88 77 VAL A CA 1
ATOM 623 C C . VAL A 1 77 ? 6.711 -1.401 -5.871 1 98.88 77 VAL A C 1
ATOM 625 O O . VAL A 1 77 ? 7.312 -0.746 -6.727 1 98.88 77 VAL A O 1
ATOM 628 N N . CYS A 1 78 ? 5.555 -2.002 -6.133 1 98.94 78 CYS A N 1
ATOM 629 C CA . CYS A 1 78 ? 4.805 -1.856 -7.375 1 98.94 78 CYS A CA 1
ATOM 630 C C . CYS A 1 78 ? 3.533 -1.047 -7.152 1 98.94 78 CYS A C 1
ATOM 632 O O . CYS A 1 78 ? 2.619 -1.497 -6.457 1 98.94 78 CYS A O 1
ATOM 634 N N . GLU A 1 79 ? 3.496 0.078 -7.691 1 98.88 79 GLU A N 1
ATOM 635 C CA . GLU A 1 79 ? 2.264 0.861 -7.723 1 98.88 79 GLU A CA 1
ATOM 636 C C . GLU A 1 79 ? 1.567 0.742 -9.07 1 98.88 79 GLU A C 1
ATOM 638 O O . GLU A 1 79 ? 2.225 0.623 -10.109 1 98.88 79 GLU A O 1
ATOM 643 N N . GLY A 1 80 ? 0.241 0.79 -8.984 1 98.69 80 GLY A N 1
ATOM 644 C CA . GLY A 1 80 ? -0.503 0.738 -10.227 1 98.69 80 GLY A CA 1
ATOM 645 C C . GLY A 1 80 ? -1.997 0.922 -10.039 1 98.69 80 GLY A C 1
ATOM 646 O O . GLY A 1 80 ? -2.441 1.417 -9.008 1 98.69 80 GLY A O 1
ATOM 647 N N . TYR A 1 81 ? -2.688 0.617 -11.094 1 98.5 81 TYR A N 1
ATOM 648 C CA . TYR A 1 81 ? -4.141 0.701 -11.18 1 98.5 81 TYR A CA 1
ATOM 649 C C . TYR A 1 81 ? -4.742 -0.636 -11.602 1 98.5 81 TYR A C 1
ATOM 651 O O . TYR A 1 81 ? -4.203 -1.318 -12.477 1 98.5 81 TYR A O 1
ATOM 659 N N . SER A 1 82 ? -5.789 -0.985 -10.898 1 98.12 82 SER A N 1
ATOM 660 C CA . SER A 1 82 ? -6.402 -2.273 -11.203 1 98.12 82 SER A CA 1
ATOM 661 C C . SER A 1 82 ? -7.914 -2.145 -11.352 1 98.12 82 SER A C 1
ATOM 663 O O . SER A 1 82 ? -8.531 -1.257 -10.758 1 98.12 82 SER A O 1
ATOM 665 N N . THR A 1 83 ? -8.508 -2.941 -12.164 1 98.25 83 THR A N 1
ATOM 666 C CA . THR A 1 83 ? -9.938 -3.137 -12.344 1 98.25 83 THR A CA 1
ATOM 667 C C . THR A 1 83 ? -10.305 -4.613 -12.227 1 98.25 83 THR A C 1
ATOM 669 O O . THR A 1 83 ? -9.43 -5.48 -12.312 1 98.25 83 THR A O 1
ATOM 672 N N . GLY A 1 84 ? -11.602 -4.859 -11.93 1 97.81 84 GLY A N 1
ATOM 673 C CA . GLY A 1 84 ? -12.078 -6.234 -11.883 1 97.81 84 GLY A CA 1
ATOM 674 C C . GLY A 1 84 ? -13.422 -6.379 -11.188 1 97.81 84 GLY A C 1
ATOM 675 O O . GLY A 1 84 ? -14.227 -5.445 -11.188 1 97.81 84 GLY A O 1
ATOM 676 N N . GLU A 1 85 ? -13.664 -7.566 -10.727 1 96.81 85 GLU A N 1
ATOM 677 C CA . GLU A 1 85 ? -14.859 -7.887 -9.945 1 96.81 85 GLU A CA 1
ATOM 678 C C . GLU A 1 85 ? -14.477 -8.375 -8.547 1 96.81 85 GLU A C 1
ATOM 680 O O . GLU A 1 85 ? -13.531 -9.148 -8.391 1 96.81 85 GLU A O 1
ATOM 685 N N . LEU A 1 86 ? -15.117 -7.785 -7.559 1 91.62 86 LEU A N 1
ATOM 686 C CA . LEU A 1 86 ? -15.008 -8.18 -6.16 1 91.62 86 LEU A CA 1
ATOM 687 C C . LEU A 1 86 ? -16.344 -8.68 -5.629 1 91.62 86 LEU A C 1
ATOM 689 O O . LEU A 1 86 ? -17.281 -7.895 -5.473 1 91.62 86 LEU A O 1
ATOM 693 N N . ASP A 1 87 ? -16.391 -9.977 -5.398 1 87.12 87 ASP A N 1
ATOM 694 C CA . ASP A 1 87 ? -17.625 -10.602 -4.953 1 87.12 87 ASP A CA 1
ATOM 695 C C . ASP A 1 87 ? -18.781 -10.289 -5.91 1 87.12 87 ASP A C 1
ATOM 697 O O . ASP A 1 87 ? -19.875 -9.93 -5.48 1 87.12 87 ASP A O 1
ATOM 701 N N . GLY A 1 88 ? -18.453 -10.164 -7.129 1 89.12 88 GLY A N 1
ATOM 702 C CA . GLY A 1 88 ? -19.469 -10.016 -8.156 1 89.12 88 GLY A CA 1
ATOM 703 C C . GLY A 1 88 ? -19.703 -8.57 -8.555 1 89.12 88 GLY A C 1
ATOM 704 O O . GLY A 1 88 ? -20.328 -8.297 -9.578 1 89.12 88 GLY A O 1
ATOM 705 N N . ASP A 1 89 ? -19.234 -7.68 -7.777 1 95.19 89 ASP A N 1
ATOM 706 C CA . ASP A 1 89 ? -19.375 -6.258 -8.086 1 95.19 89 ASP A CA 1
ATOM 707 C C . ASP A 1 89 ? -18.125 -5.699 -8.734 1 95.19 89 ASP A C 1
ATOM 709 O O . ASP A 1 89 ? -17 -6.055 -8.344 1 95.19 89 ASP A O 1
ATOM 713 N N . SER A 1 90 ? -18.281 -4.781 -9.664 1 96.81 90 SER A N 1
ATOM 714 C CA . SER A 1 90 ? -17.125 -4.152 -10.312 1 96.81 90 SER A CA 1
ATOM 715 C C . SER A 1 90 ? -16.3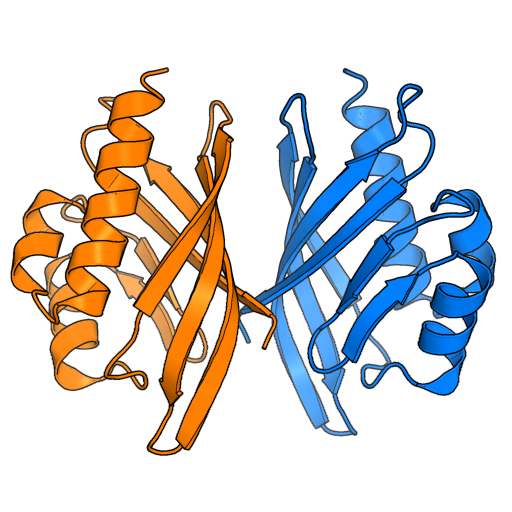44 -3.277 -9.336 1 96.81 90 SER A C 1
ATOM 717 O O . SER A 1 90 ? -16.938 -2.645 -8.453 1 96.81 90 SER A O 1
ATOM 719 N N . PHE A 1 91 ? -15.055 -3.338 -9.5 1 95.38 91 PHE A N 1
ATOM 720 C CA . PHE A 1 91 ? -14.227 -2.42 -8.719 1 95.38 91 PHE A CA 1
ATOM 721 C C . PHE A 1 91 ? -13.141 -1.806 -9.594 1 95.38 91 PHE A C 1
ATOM 723 O O . PHE A 1 91 ? -12.828 -2.322 -10.664 1 95.38 91 PHE A O 1
ATOM 730 N N . GLU A 1 92 ? -12.68 -0.696 -9.211 1 96.75 92 GLU A N 1
ATOM 731 C CA . GLU A 1 92 ? -11.469 -0.063 -9.727 1 96.75 92 GLU A CA 1
ATOM 732 C C . GLU A 1 92 ? -10.719 0.673 -8.617 1 96.75 92 GLU A C 1
ATOM 734 O O . GLU A 1 92 ? -11.328 1.171 -7.668 1 96.75 92 GLU A O 1
ATOM 739 N N . GLY A 1 93 ? -9.469 0.691 -8.742 1 96.56 93 GLY A N 1
ATOM 740 C CA . GLY A 1 93 ? -8.688 1.425 -7.762 1 96.56 93 GLY A CA 1
ATOM 741 C C . GLY A 1 93 ? -7.191 1.255 -7.941 1 96.56 93 GLY A C 1
ATOM 742 O O . GLY A 1 93 ? -6.742 0.651 -8.914 1 96.56 93 GLY A O 1
ATOM 743 N N . HIS A 1 94 ? -6.461 1.826 -7.062 1 98.19 94 HIS A N 1
ATOM 744 C CA . HIS A 1 94 ? -5.004 1.776 -7.102 1 98.19 94 HIS A CA 1
ATOM 745 C C . HIS A 1 94 ? -4.461 0.71 -6.152 1 98.19 94 HIS A C 1
ATOM 747 O O . HIS A 1 94 ? -5.141 0.322 -5.199 1 98.19 94 HIS A O 1
ATOM 753 N N . PHE A 1 95 ? -3.326 0.189 -6.48 1 98.31 95 PHE A N 1
ATOM 754 C CA . PHE A 1 95 ? -2.682 -0.797 -5.621 1 98.31 95 PHE A CA 1
ATOM 755 C C . PHE A 1 95 ? -1.222 -0.433 -5.383 1 98.31 95 PHE A C 1
ATOM 757 O O . PHE A 1 95 ? -0.648 0.374 -6.117 1 98.31 95 PHE A O 1
ATOM 764 N N . CYS A 1 96 ? -0.684 -0.94 -4.355 1 98.81 96 CYS A N 1
ATOM 765 C CA . CYS A 1 96 ? 0.721 -0.869 -3.967 1 98.81 96 CYS A CA 1
ATOM 766 C C . CYS A 1 96 ? 1.179 -2.178 -3.336 1 98.81 96 CYS A C 1
ATOM 768 O O . CYS A 1 96 ? 0.878 -2.451 -2.174 1 98.81 96 CYS A O 1
ATOM 770 N N . ASP A 1 97 ? 1.88 -2.994 -4.066 1 98.88 97 ASP A N 1
ATOM 771 C CA . ASP A 1 97 ? 2.391 -4.258 -3.545 1 98.88 97 ASP A CA 1
ATOM 772 C C . ASP A 1 97 ? 3.859 -4.129 -3.141 1 98.88 97 ASP A C 1
ATOM 774 O O . ASP A 1 97 ? 4.652 -3.514 -3.854 1 98.88 97 ASP A O 1
ATOM 778 N N . VAL A 1 98 ? 4.227 -4.633 -2.035 1 98.94 98 VAL A N 1
ATOM 779 C CA . VAL A 1 98 ? 5.613 -4.711 -1.589 1 98.94 98 VAL A CA 1
ATOM 780 C C . VAL A 1 98 ? 6.137 -6.133 -1.785 1 98.94 98 VAL A C 1
ATOM 782 O O . VAL A 1 98 ? 5.543 -7.094 -1.292 1 98.94 98 VAL A O 1
ATOM 785 N N . VAL A 1 99 ? 7.191 -6.242 -2.506 1 98.94 99 VAL A N 1
ATOM 786 C CA . VAL A 1 99 ? 7.691 -7.527 -2.975 1 98.94 99 VAL A CA 1
ATOM 787 C C . VAL A 1 99 ? 9.125 -7.73 -2.5 1 98.94 99 VAL A C 1
ATOM 789 O O . VAL A 1 99 ? 9.984 -6.867 -2.711 1 98.94 99 VAL A O 1
ATOM 792 N N . GLU A 1 100 ? 9.414 -8.82 -1.857 1 98.81 100 GLU A N 1
ATOM 793 C CA . GLU A 1 100 ? 10.758 -9.234 -1.477 1 98.8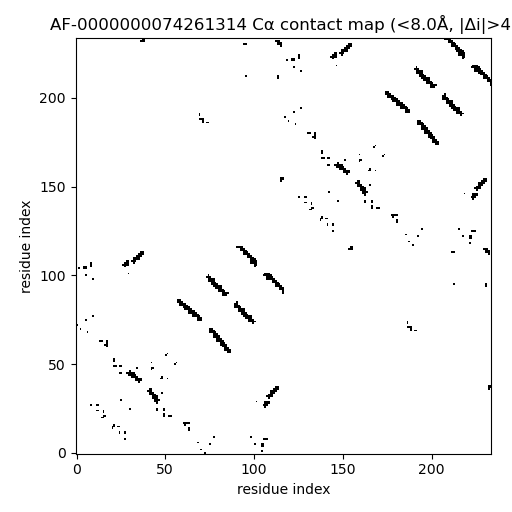1 100 GLU A CA 1
ATOM 794 C C . GLU A 1 100 ? 11.203 -10.461 -2.27 1 98.81 100 GLU A C 1
ATOM 796 O O . GLU A 1 100 ? 10.383 -11.297 -2.646 1 98.81 100 GLU A O 1
ATOM 801 N N . PHE A 1 101 ? 12.445 -10.547 -2.457 1 98.69 101 PHE A N 1
ATOM 802 C CA . PHE A 1 101 ? 13.008 -11.547 -3.355 1 98.69 101 PHE A CA 1
ATOM 803 C C . PHE A 1 101 ? 14.062 -12.383 -2.639 1 98.69 101 PHE A C 1
ATOM 805 O O . PHE A 1 101 ? 14.586 -11.977 -1.598 1 98.69 101 PHE A O 1
ATOM 812 N N . ASP A 1 102 ? 14.352 -13.516 -3.199 1 98 102 AS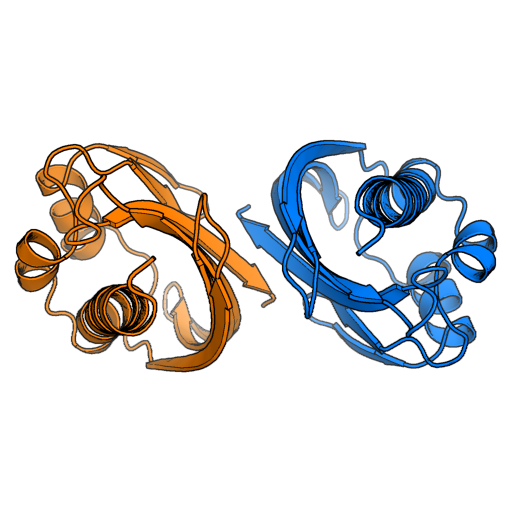P A N 1
ATOM 813 C CA . ASP A 1 102 ? 15.461 -14.305 -2.688 1 98 102 ASP A CA 1
ATOM 814 C C . ASP A 1 102 ? 16.797 -13.68 -3.055 1 98 102 ASP A C 1
ATOM 816 O O . ASP A 1 102 ? 16.844 -12.672 -3.764 1 98 102 ASP A O 1
ATOM 820 N N . SER A 1 103 ? 17.859 -14.227 -2.508 1 95.69 103 SER A N 1
ATOM 821 C CA . SER A 1 103 ? 19.188 -13.641 -2.664 1 95.69 103 SER A CA 1
ATOM 822 C C . SER A 1 103 ? 19.578 -13.547 -4.137 1 95.69 103 SER A C 1
ATOM 824 O O . SER A 1 103 ? 20.281 -12.617 -4.535 1 95.69 103 SER A O 1
ATOM 826 N N . ALA A 1 104 ? 19.078 -14.438 -4.961 1 94.19 104 ALA A N 1
ATOM 827 C CA . ALA A 1 104 ? 19.406 -14.461 -6.383 1 94.19 104 ALA A CA 1
ATOM 828 C C . ALA A 1 104 ? 18.453 -13.586 -7.18 1 94.19 104 ALA A C 1
ATOM 830 O O . ALA A 1 104 ? 18.641 -13.375 -8.383 1 94.19 104 ALA A O 1
ATOM 831 N N . GLU A 1 105 ? 17.391 -13.109 -6.465 1 94.5 105 GLU A N 1
ATOM 832 C CA . GLU A 1 105 ? 16.359 -12.289 -7.082 1 94.5 105 GLU A CA 1
ATOM 833 C C . GLU A 1 105 ? 15.711 -13.016 -8.258 1 94.5 105 GLU A C 1
ATOM 835 O O . GLU A 1 105 ? 15.453 -12.406 -9.305 1 94.5 105 GLU A O 1
ATOM 840 N N . ASN A 1 106 ? 15.523 -14.305 -8.039 1 96.69 106 ASN A N 1
ATOM 841 C CA . ASN A 1 106 ? 14.891 -15.109 -9.078 1 96.69 106 ASN A CA 1
ATOM 842 C C . ASN A 1 106 ? 13.484 -15.547 -8.664 1 96.69 106 ASN A C 1
ATOM 844 O O . ASN A 1 106 ? 12.734 -16.078 -9.492 1 96.69 106 ASN A O 1
ATOM 848 N N . ARG A 1 107 ? 13.203 -15.336 -7.445 1 98.69 107 ARG A N 1
ATOM 849 C CA . ARG A 1 107 ? 11.891 -15.672 -6.91 1 98.69 107 ARG A CA 1
ATOM 850 C C . ARG A 1 107 ? 11.414 -14.617 -5.918 1 98.69 107 ARG A C 1
ATOM 852 O O . ARG A 1 107 ? 12.227 -13.961 -5.262 1 98.69 107 ARG A O 1
ATOM 859 N N . ILE A 1 108 ? 10.133 -14.484 -5.871 1 98.88 108 ILE A N 1
ATOM 860 C CA . ILE A 1 108 ? 9.516 -13.664 -4.832 1 98.88 108 ILE A CA 1
ATOM 861 C C . ILE A 1 108 ? 9.359 -14.484 -3.555 1 98.88 108 ILE A C 1
ATOM 863 O O . ILE A 1 108 ? 8.805 -15.586 -3.584 1 98.88 108 ILE A O 1
ATOM 867 N N . THR A 1 109 ? 9.859 -13.984 -2.469 1 98.94 109 THR A N 1
ATOM 868 C CA . THR A 1 109 ? 9.812 -14.703 -1.201 1 98.94 109 THR A CA 1
ATOM 869 C C . THR A 1 109 ? 8.703 -14.156 -0.306 1 98.94 109 THR A C 1
ATOM 871 O O . THR A 1 109 ? 8.219 -14.852 0.589 1 98.94 109 THR A O 1
ATOM 874 N N . THR A 1 110 ? 8.367 -12.953 -0.396 1 98.94 110 THR A N 1
ATOM 875 C CA . THR A 1 110 ? 7.301 -12.289 0.348 1 98.94 110 THR A CA 1
ATOM 876 C C . THR A 1 110 ? 6.562 -11.289 -0.536 1 98.94 110 THR A C 1
ATOM 878 O O . THR A 1 110 ? 7.188 -10.547 -1.296 1 98.94 110 THR A O 1
ATOM 881 N N . LEU A 1 111 ? 5.277 -11.266 -0.494 1 98.88 111 LEU A N 1
ATOM 882 C CA . LEU A 1 111 ? 4.465 -10.273 -1.192 1 98.88 111 LEU A CA 1
ATOM 883 C C . LEU A 1 111 ? 3.314 -9.797 -0.312 1 98.88 111 LEU A C 1
ATOM 885 O O . LEU A 1 111 ? 2.59 -10.609 0.267 1 98.88 111 LEU A O 1
ATOM 889 N N . ALA A 1 112 ? 3.268 -8.531 -0.11 1 98.81 112 ALA A N 1
ATOM 890 C CA . ALA A 1 112 ? 2.178 -7.895 0.623 1 98.81 112 ALA A CA 1
ATOM 891 C C . ALA A 1 112 ? 1.342 -7.008 -0.298 1 98.81 112 ALA A C 1
ATOM 893 O O . ALA A 1 112 ? 1.878 -6.129 -0.975 1 98.81 112 ALA A O 1
ATOM 894 N N . VAL A 1 113 ? 0.052 -7.25 -0.29 1 98.5 113 VAL A N 1
ATOM 895 C CA . VAL A 1 113 ? -0.878 -6.551 -1.17 1 98.5 113 VAL A CA 1
ATOM 896 C C . VAL A 1 113 ? -1.55 -5.41 -0.41 1 98.5 113 VAL A C 1
ATOM 898 O O . VAL A 1 113 ? -2.08 -5.609 0.685 1 98.5 113 VAL A O 1
ATOM 901 N N . TYR A 1 114 ? -1.516 -4.219 -0.942 1 98.25 114 TYR A N 1
ATOM 902 C CA . TYR A 1 114 ? -2.246 -3.064 -0.427 1 98.25 114 TYR A CA 1
ATOM 903 C C . TYR A 1 114 ? -3.07 -2.406 -1.526 1 98.25 114 TYR A C 1
ATOM 905 O O . TYR A 1 114 ? -2.67 -2.4 -2.693 1 98.25 114 TYR A O 1
ATOM 913 N N . SER A 1 115 ? -4.188 -1.813 -1.125 1 96.94 115 SER A N 1
ATOM 914 C CA . SER A 1 115 ? -5.062 -1.214 -2.125 1 96.94 115 SER A CA 1
ATOM 915 C C . SER A 1 115 ? -5.59 0.14 -1.661 1 96.94 115 SER A C 1
ATOM 917 O O . SER A 1 115 ? -5.582 0.437 -0.464 1 96.94 115 SER A O 1
ATOM 919 N N . ARG A 1 116 ? -5.879 0.971 -2.539 1 96.62 116 ARG A N 1
ATOM 920 C CA . ARG A 1 116 ? -6.641 2.205 -2.381 1 96.62 116 ARG A CA 1
ATOM 921 C C . ARG A 1 116 ? -7.859 2.219 -3.301 1 96.62 116 ARG A C 1
ATOM 923 O O . ARG A 1 116 ? -7.762 2.625 -4.461 1 96.62 116 ARG A O 1
ATOM 930 N N . ILE A 1 117 ? -8.945 1.69 -2.734 1 90.69 117 ILE A N 1
ATOM 931 C CA . ILE A 1 117 ? -10.164 1.574 -3.518 1 90.69 117 ILE A CA 1
ATOM 932 C C . ILE A 1 117 ? -11.227 2.523 -2.961 1 90.69 117 ILE A C 1
ATOM 934 O O . ILE A 1 117 ? -11.227 2.834 -1.768 1 90.69 117 ILE A O 1
ATOM 938 N N . MET B 1 1 ? 20.453 12.008 0.375 1 83.75 1 MET B N 1
ATOM 939 C CA . MET B 1 1 ? 19.141 11.664 0.909 1 83.75 1 MET B CA 1
ATOM 940 C C . MET B 1 1 ? 19.141 11.672 2.434 1 83.75 1 MET B C 1
ATOM 942 O O . MET B 1 1 ? 20 11.031 3.053 1 83.75 1 MET B O 1
ATOM 946 N N . GLU B 1 2 ? 18.219 12.445 3.025 1 91.25 2 GLU B N 1
ATOM 947 C CA . GLU B 1 2 ? 18.125 12.586 4.477 1 91.25 2 GLU B CA 1
ATOM 948 C C . GLU B 1 2 ? 17.016 11.688 5.043 1 91.25 2 GLU B C 1
ATOM 950 O O . GLU B 1 2 ? 15.945 12.164 5.391 1 91.25 2 GLU B O 1
ATOM 955 N N . THR B 1 3 ? 17.375 10.375 5.285 1 95.88 3 THR B N 1
ATOM 956 C CA . THR B 1 3 ? 16.344 9.391 5.613 1 95.88 3 THR B CA 1
ATOM 957 C C . THR B 1 3 ? 15.766 9.664 7 1 95.88 3 THR B C 1
ATOM 959 O O . THR B 1 3 ? 14.578 9.445 7.234 1 95.88 3 THR B O 1
ATOM 962 N N . GLU B 1 4 ? 16.656 10.117 7.902 1 96.81 4 GLU B N 1
ATOM 963 C CA . GLU B 1 4 ? 16.141 10.445 9.234 1 96.81 4 GLU B CA 1
ATOM 964 C C . GLU B 1 4 ? 15.109 11.562 9.172 1 96.81 4 GLU B C 1
ATOM 966 O O . GLU B 1 4 ? 14.094 11.508 9.867 1 96.81 4 GLU B O 1
ATOM 971 N N . GLN B 1 5 ? 15.406 12.578 8.406 1 97.12 5 GLN B N 1
ATOM 972 C CA . GLN B 1 5 ? 14.469 13.688 8.234 1 97.12 5 GLN B CA 1
ATOM 973 C C . GLN B 1 5 ? 13.172 13.219 7.578 1 97.12 5 GLN B C 1
ATOM 975 O O . GLN B 1 5 ? 12.086 13.648 7.961 1 97.12 5 GLN B O 1
ATOM 980 N N . ARG B 1 6 ? 13.266 12.383 6.531 1 98.31 6 ARG B N 1
ATOM 981 C CA . ARG B 1 6 ? 12.086 11.805 5.891 1 98.31 6 ARG B CA 1
ATOM 982 C C . ARG B 1 6 ? 11.219 11.062 6.906 1 98.31 6 ARG B C 1
ATOM 984 O O . ARG B 1 6 ? 10 11.227 6.922 1 98.31 6 ARG B O 1
ATOM 991 N N . GLU B 1 7 ? 11.875 10.266 7.719 1 98.62 7 GLU B N 1
ATOM 992 C CA . GLU B 1 7 ? 11.148 9.477 8.703 1 98.62 7 GLU B CA 1
ATOM 993 C C . GLU B 1 7 ? 10.469 10.367 9.742 1 98.62 7 GLU B C 1
ATOM 995 O O . GLU B 1 7 ? 9.352 10.086 10.172 1 98.62 7 GLU B O 1
ATOM 1000 N N . LYS B 1 8 ? 11.156 11.406 10.117 1 98.25 8 LYS B N 1
ATOM 1001 C CA . LYS B 1 8 ? 10.57 12.352 11.062 1 98.25 8 LYS B CA 1
ATOM 1002 C C . LYS B 1 8 ? 9.312 13.008 10.484 1 98.25 8 LYS B C 1
ATOM 1004 O O . LYS B 1 8 ? 8.312 13.172 11.18 1 98.25 8 LYS B O 1
ATOM 1009 N N . LEU B 1 9 ? 9.391 13.398 9.234 1 98.62 9 LEU B N 1
ATOM 1010 C CA . LEU B 1 9 ? 8.234 14 8.57 1 98.62 9 LEU B CA 1
ATOM 1011 C C . LEU B 1 9 ? 7.082 13.008 8.477 1 98.62 9 LEU B C 1
ATOM 1013 O O . LEU B 1 9 ? 5.934 13.352 8.773 1 98.62 9 LEU B O 1
ATOM 1017 N N . ALA B 1 10 ? 7.355 11.805 8.047 1 98.81 10 ALA B N 1
ATOM 1018 C CA . ALA B 1 10 ? 6.324 10.773 7.984 1 98.81 10 ALA B CA 1
ATOM 1019 C C . ALA B 1 10 ? 5.711 10.523 9.359 1 98.81 10 ALA B C 1
ATOM 1021 O O . ALA B 1 10 ? 4.484 10.453 9.492 1 98.81 10 ALA B O 1
ATOM 1022 N N . GLN B 1 11 ? 6.57 10.422 10.336 1 98.81 11 GLN B N 1
ATOM 1023 C CA . GLN B 1 11 ? 6.082 10.203 11.695 1 98.81 11 GLN B CA 1
ATOM 1024 C C . GLN B 1 11 ? 5.172 11.352 12.141 1 98.81 11 GLN B C 1
ATOM 1026 O O . GLN B 1 11 ? 4.145 11.117 12.781 1 98.81 11 GLN B O 1
ATOM 1031 N N . ALA B 1 12 ? 5.598 12.516 11.883 1 98.81 12 ALA B N 1
ATOM 1032 C CA . ALA B 1 12 ? 4.797 13.68 12.258 1 98.81 12 ALA B CA 1
ATOM 1033 C C . ALA B 1 12 ? 3.416 13.625 11.602 1 98.81 12 ALA B C 1
ATOM 1035 O O . ALA B 1 12 ? 2.416 14.008 12.219 1 98.81 12 ALA B O 1
ATOM 1036 N N . TYR B 1 13 ? 3.354 13.195 10.352 1 98.88 13 TYR B N 1
ATOM 1037 C CA . TYR B 1 13 ? 2.082 13.008 9.664 1 98.88 13 TYR B CA 1
ATOM 1038 C C . TYR B 1 13 ? 1.197 12.023 10.422 1 98.88 13 TYR B C 1
ATOM 1040 O O . TYR B 1 13 ? 0.04 12.32 10.727 1 98.88 13 TYR B O 1
ATOM 1048 N N . PHE B 1 14 ? 1.69 10.906 10.766 1 98.88 14 PHE B N 1
ATOM 1049 C CA . PHE B 1 14 ? 0.902 9.883 11.445 1 98.88 14 PHE B CA 1
ATOM 1050 C C . PHE B 1 14 ? 0.514 10.352 12.844 1 98.88 14 PHE B C 1
ATOM 1052 O O . PHE B 1 14 ? -0.594 10.078 13.312 1 98.88 14 PHE B O 1
ATOM 1059 N N . ASP B 1 15 ? 1.446 11.031 13.523 1 98.75 15 ASP B N 1
ATOM 1060 C CA . ASP B 1 15 ? 1.125 11.594 14.836 1 98.75 15 ASP B CA 1
ATOM 1061 C C . ASP B 1 15 ? -0.058 12.555 14.742 1 98.75 15 ASP B C 1
ATOM 1063 O O . ASP B 1 15 ? -0.938 12.547 15.609 1 98.75 15 ASP B O 1
ATOM 1067 N N . ALA B 1 16 ? -0.012 13.398 13.719 1 98.56 16 ALA B N 1
ATOM 1068 C CA . ALA B 1 16 ? -1.097 14.359 13.523 1 98.56 16 ALA B CA 1
ATOM 1069 C C . ALA B 1 16 ? -2.436 13.648 13.359 1 98.56 16 ALA B C 1
ATOM 1071 O O . ALA B 1 16 ? -3.453 14.086 13.898 1 98.56 16 ALA B O 1
ATOM 1072 N N . LEU B 1 17 ? -2.496 12.602 12.602 1 98.06 17 LEU B N 1
ATOM 1073 C CA . LEU B 1 17 ? -3.707 11.812 12.422 1 98.06 17 LEU B CA 1
ATOM 1074 C C . LEU B 1 17 ? -4.188 11.234 13.75 1 98.06 17 LEU B C 1
ATOM 1076 O O . LEU B 1 17 ? -5.367 11.352 14.094 1 98.06 17 LEU B O 1
ATOM 1080 N N . ASP B 1 18 ? -3.311 10.656 14.453 1 98.44 18 ASP B N 1
ATOM 1081 C CA . ASP B 1 18 ? -3.646 9.922 15.664 1 98.44 18 ASP B CA 1
ATOM 1082 C C . ASP B 1 18 ? -4.07 10.875 16.781 1 98.44 18 ASP B C 1
ATOM 1084 O O . ASP B 1 18 ? -4.91 10.531 17.609 1 98.44 18 ASP B O 1
ATOM 1088 N N . GLU B 1 19 ? -3.543 12.047 16.781 1 97.94 19 GLU B N 1
ATOM 1089 C CA . GLU B 1 19 ? -3.834 13.047 17.812 1 97.94 19 GLU B CA 1
ATOM 1090 C C . GLU B 1 19 ? -4.941 13.992 17.359 1 97.94 19 GLU B C 1
ATOM 1092 O O . GLU B 1 19 ? -5.34 14.891 18.109 1 97.94 19 GLU B O 1
ATOM 1097 N N . SER B 1 20 ? -5.387 13.805 16.203 1 97.12 20 SER B N 1
ATOM 1098 C CA . SER B 1 20 ? -6.383 14.695 15.617 1 97.12 20 SER B CA 1
ATOM 1099 C C . SER B 1 20 ? -5.914 16.141 15.633 1 97.12 20 SER B C 1
ATOM 1101 O O . SER B 1 20 ? -6.691 17.047 15.945 1 97.12 20 SER B O 1
ATOM 1103 N N . ASP B 1 21 ? -4.652 16.328 15.492 1 97.56 21 ASP B N 1
ATOM 1104 C CA . ASP B 1 21 ? -4.043 17.656 15.375 1 97.56 21 ASP B CA 1
ATOM 1105 C C . ASP B 1 21 ? -3.779 18.016 13.914 1 97.56 21 ASP B C 1
ATOM 1107 O O . ASP B 1 21 ? -2.627 18.078 13.484 1 97.56 21 ASP B O 1
ATOM 1111 N N . TYR B 1 22 ? -4.766 18.422 13.195 1 98.06 22 TYR B N 1
ATOM 1112 C CA . TYR B 1 22 ? -4.676 18.547 11.742 1 98.06 22 TYR B CA 1
ATOM 1113 C C . TYR B 1 22 ? -4.016 19.859 11.344 1 98.06 22 TYR B C 1
ATOM 1115 O O . TYR B 1 22 ? -3.482 19.969 10.234 1 98.06 22 TYR B O 1
ATOM 1123 N N . GLU B 1 23 ? -4.016 20.828 12.219 1 97.69 23 GLU B N 1
ATOM 1124 C CA . GLU B 1 23 ? -3.316 22.078 11.914 1 97.69 23 GLU B CA 1
ATOM 1125 C C . GLU B 1 23 ? -1.814 21.844 11.773 1 97.69 23 GLU B C 1
ATOM 1127 O O . GLU B 1 23 ? -1.153 22.516 10.961 1 97.69 23 GLU B O 1
ATOM 1132 N N . SER B 1 24 ? -1.297 20.938 12.547 1 98.31 24 SER B N 1
ATOM 1133 C CA . SER 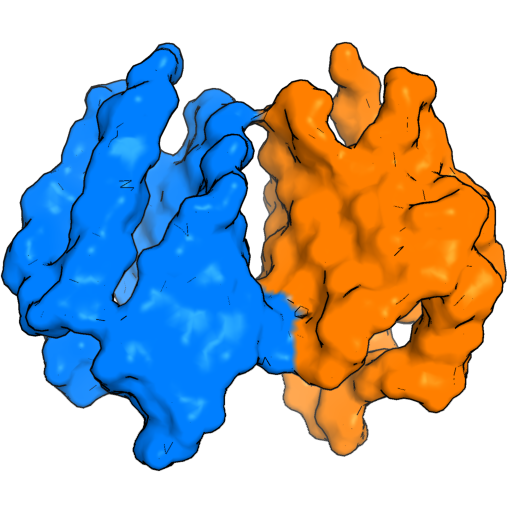B 1 24 ? 0.132 20.656 12.5 1 98.31 24 SER B CA 1
ATOM 1134 C C . SER B 1 24 ? 0.538 20.109 11.133 1 98.31 24 SER B C 1
ATOM 1136 O O . SER B 1 24 ? 1.715 20.156 10.766 1 98.31 24 SER B O 1
ATOM 1138 N N . LEU B 1 25 ? -0.381 19.578 10.328 1 98.75 25 LEU B N 1
ATOM 1139 C CA . LEU B 1 25 ? -0.094 19.062 8.992 1 98.75 25 LEU B CA 1
ATOM 1140 C C . LEU B 1 25 ? 0.459 20.172 8.094 1 98.75 25 LEU B C 1
ATOM 1142 O O . LEU B 1 25 ? 1.179 19.891 7.133 1 98.75 25 LEU B O 1
ATOM 1146 N N . ARG B 1 26 ? 0.168 21.406 8.406 1 98.5 26 ARG B N 1
ATOM 1147 C CA . ARG B 1 26 ? 0.632 22.547 7.621 1 98.5 26 ARG B CA 1
ATOM 1148 C C . ARG B 1 26 ? 2.15 22.672 7.676 1 98.5 26 ARG B C 1
ATOM 1150 O O . ARG B 1 26 ? 2.768 23.234 6.773 1 98.5 26 ARG B O 1
ATOM 1157 N N . SER B 1 27 ? 2.738 22.172 8.719 1 98.31 27 SER B N 1
ATOM 1158 C CA . SER B 1 27 ? 4.191 22.172 8.844 1 98.31 27 SER B CA 1
ATOM 1159 C C . SER B 1 27 ? 4.805 20.906 8.273 1 98.31 27 SER B C 1
ATOM 1161 O O . SER B 1 27 ? 6.027 20.797 8.148 1 98.31 27 SER B O 1
ATOM 1163 N N . VAL B 1 28 ? 4.043 19.938 7.922 1 98.81 28 VAL B N 1
ATOM 1164 C CA . VAL B 1 28 ? 4.488 18.641 7.441 1 98.81 28 VAL B CA 1
ATOM 1165 C C . VAL B 1 28 ? 4.398 18.594 5.914 1 98.81 28 VAL B C 1
ATOM 1167 O O . VAL B 1 28 ? 5.332 18.141 5.246 1 98.81 28 VAL B O 1
ATOM 1170 N N . PHE B 1 29 ? 3.297 19.094 5.336 1 98.88 29 PHE B N 1
ATOM 1171 C CA . PHE B 1 29 ? 3.018 19.047 3.904 1 98.88 29 PHE B CA 1
ATOM 1172 C C . PHE B 1 29 ? 3.42 20.359 3.232 1 98.88 29 PHE B C 1
ATOM 1174 O O . PHE B 1 29 ? 3.459 21.406 3.879 1 98.88 29 PHE B O 1
ATOM 1181 N N . SER B 1 30 ? 3.801 20.344 1.995 1 98.81 30 SER B N 1
ATOM 1182 C CA . SER B 1 30 ? 3.93 21.547 1.173 1 98.81 30 SER B CA 1
ATOM 1183 C C . SER B 1 30 ? 2.57 22.172 0.901 1 98.81 30 SER B C 1
ATOM 1185 O O . SER B 1 30 ? 1.538 21.516 1.007 1 98.81 30 SER B O 1
ATOM 1187 N N . ASP B 1 31 ? 2.535 23.391 0.463 1 98.44 31 ASP B N 1
ATOM 1188 C CA . ASP B 1 31 ? 1.301 24.125 0.212 1 98.44 31 ASP B CA 1
ATOM 1189 C C . ASP B 1 31 ? 0.498 23.484 -0.917 1 98.44 31 ASP B C 1
ATOM 1191 O O . ASP B 1 31 ? -0.734 23.516 -0.913 1 98.44 31 ASP B O 1
ATOM 1195 N N . ASP B 1 32 ? 1.188 22.891 -1.833 1 98.56 32 ASP B N 1
ATOM 1196 C CA . ASP B 1 32 ? 0.545 22.328 -3.014 1 98.56 32 ASP B CA 1
ATOM 1197 C C . ASP B 1 32 ? 0.485 20.812 -2.928 1 98.56 32 ASP B C 1
ATOM 1199 O O . ASP B 1 32 ? 0.495 20.125 -3.953 1 98.56 32 ASP B O 1
ATOM 1203 N N . VAL B 1 33 ? 0.488 20.266 -1.757 1 98.88 33 VAL B N 1
ATOM 1204 C CA . VAL B 1 33 ? 0.488 18.828 -1.532 1 98.88 33 VAL B CA 1
ATOM 1205 C C . VAL B 1 33 ? -0.619 18.172 -2.357 1 98.88 33 VAL B C 1
ATOM 1207 O O . VAL B 1 33 ? -1.693 18.75 -2.535 1 98.88 33 VAL B O 1
ATOM 1210 N N . VAL B 1 34 ? -0.36 17.047 -2.912 1 98.88 34 VAL B N 1
ATOM 1211 C CA . VAL B 1 34 ? -1.324 16.141 -3.523 1 98.88 34 VAL B CA 1
ATOM 1212 C C . VAL B 1 34 ? -1.525 14.922 -2.629 1 98.88 34 VAL B C 1
ATOM 1214 O O . VAL B 1 34 ? -0.581 14.172 -2.373 1 98.88 34 VAL B O 1
ATOM 1217 N N . TYR B 1 35 ? -2.729 14.734 -2.186 1 98.69 35 TYR B N 1
ATOM 1218 C CA . TYR B 1 35 ? -3.09 13.711 -1.212 1 98.69 35 TYR B CA 1
ATOM 1219 C C . TYR B 1 35 ? -4.07 12.703 -1.812 1 98.69 35 TYR B C 1
ATOM 1221 O O . TYR B 1 35 ? -5.199 13.062 -2.16 1 98.69 35 TYR B O 1
ATOM 1229 N N . HIS B 1 36 ? -3.613 11.469 -1.985 1 98.62 36 HIS B N 1
ATOM 1230 C CA . HIS B 1 36 ? -4.438 10.391 -2.516 1 98.62 36 HIS B CA 1
ATOM 1231 C C . HIS B 1 36 ? -5.023 9.539 -1.393 1 98.62 36 HIS B C 1
ATOM 1233 O O . HIS B 1 36 ? -4.289 8.859 -0.673 1 98.62 36 HIS B O 1
ATOM 1239 N N . TYR B 1 37 ? -6.332 9.539 -1.261 1 97.06 37 TYR B N 1
ATOM 1240 C CA . TYR B 1 37 ? -7.035 8.875 -0.175 1 97.06 37 TYR B CA 1
ATOM 1241 C C . TYR B 1 37 ? -8.117 7.945 -0.718 1 97.06 37 TYR B C 1
ATOM 1243 O O . TYR B 1 37 ? -8.719 8.227 -1.757 1 97.06 37 TYR B O 1
ATOM 1251 N N . PRO B 1 38 ? -8.391 6.844 -0.005 1 92.38 38 PRO B N 1
ATOM 1252 C CA . PRO B 1 38 ? -9.422 5.918 -0.479 1 92.38 38 PRO B CA 1
ATOM 1253 C C . PRO B 1 38 ? -10.758 6.602 -0.719 1 92.38 38 PRO B C 1
ATOM 1255 O O . PRO B 1 38 ? -11.148 7.492 0.041 1 92.38 38 PRO B O 1
ATOM 1258 N N . LYS B 1 39 ? -11.5 6.168 -1.756 1 84.75 39 LYS B N 1
ATOM 1259 C CA . LYS B 1 39 ? -12.844 6.582 -2.137 1 84.75 39 LYS B CA 1
ATOM 1260 C C . LYS B 1 39 ? -12.875 8.055 -2.539 1 84.75 39 LYS B C 1
ATOM 1262 O O . LYS B 1 39 ? -13.758 8.484 -3.281 1 84.75 39 LYS B O 1
ATOM 1267 N N . VAL B 1 40 ? -12.016 8.953 -2 1 77.69 40 VAL B N 1
ATOM 1268 C CA . VAL B 1 40 ? -12.023 10.391 -2.26 1 77.69 40 VAL B CA 1
ATOM 1269 C C . VAL B 1 40 ? -11.297 10.68 -3.572 1 77.69 40 VAL B C 1
ATOM 1271 O O . VAL B 1 40 ? -11.617 11.656 -4.262 1 77.69 40 VAL B O 1
ATOM 1274 N N . SER B 1 41 ? -10.422 9.812 -3.926 1 83.44 41 SER B N 1
ATOM 1275 C CA . SER B 1 41 ? -9.547 10.008 -5.074 1 83.44 41 SER B CA 1
ATOM 1276 C C . SER B 1 41 ? -8.383 10.93 -4.727 1 83.44 41 SER B C 1
ATOM 1278 O O . SER B 1 41 ? -7.445 10.523 -4.039 1 83.44 41 SER B O 1
ATOM 1280 N N . VAL B 1 42 ? -8.484 12.328 -5.066 1 97.5 42 VAL B N 1
ATOM 1281 C CA . VAL B 1 42 ? -7.344 13.219 -4.898 1 97.5 42 VAL B CA 1
ATOM 1282 C C . VAL B 1 42 ? -7.789 14.5 -4.195 1 97.5 42 VAL B C 1
ATOM 1284 O O . VAL B 1 42 ? -8.828 15.07 -4.523 1 97.5 42 VAL B O 1
ATOM 1287 N N . VAL B 1 43 ? -7.094 14.891 -3.113 1 98.06 43 VAL B N 1
ATOM 1288 C CA . VAL B 1 43 ? -7.215 16.188 -2.455 1 98.06 43 VAL B CA 1
ATOM 1289 C C . VAL B 1 43 ? -5.953 17.016 -2.707 1 98.06 43 VAL B C 1
ATOM 1291 O O . VAL B 1 43 ? -4.844 16.562 -2.402 1 98.06 43 VAL B O 1
ATOM 1294 N N . GLU B 1 44 ? -6.148 18.219 -3.24 1 98.62 44 GLU B N 1
ATOM 1295 C CA . GLU B 1 44 ? -4.992 19.031 -3.598 1 98.62 44 GLU B CA 1
ATOM 1296 C C . GLU B 1 44 ? -4.941 20.312 -2.766 1 98.62 44 GLU B C 1
ATOM 1298 O O . GLU B 1 44 ? -5.945 21.016 -2.643 1 98.62 44 GLU B O 1
ATOM 1303 N N . GLY B 1 45 ? -3.748 20.562 -2.26 1 98.81 45 GLY B N 1
ATOM 1304 C CA . GLY B 1 45 ? -3.541 21.781 -1.487 1 98.81 45 GLY B CA 1
ATOM 1305 C C . GLY B 1 45 ? -3.756 21.578 0.001 1 98.81 45 GLY B C 1
ATOM 1306 O O . GLY B 1 45 ? -4.707 20.906 0.414 1 98.81 45 GLY B O 1
ATOM 1307 N N . ILE B 1 46 ? -2.838 22.188 0.78 1 98.75 46 ILE B N 1
ATOM 1308 C CA . ILE B 1 46 ? -2.779 21.906 2.211 1 98.75 46 ILE B CA 1
ATOM 1309 C C . ILE B 1 46 ? -4.07 22.375 2.881 1 98.75 46 ILE B C 1
ATOM 1311 O O . ILE B 1 46 ? -4.562 21.734 3.807 1 98.75 46 ILE B O 1
ATOM 1315 N N . ASP B 1 47 ? -4.664 23.516 2.482 1 98.69 47 ASP B N 1
ATOM 1316 C CA . ASP B 1 47 ? -5.922 23.953 3.072 1 98.69 47 ASP B CA 1
ATOM 1317 C C . ASP B 1 47 ? -7.023 22.922 2.871 1 98.69 47 ASP B C 1
ATOM 1319 O O . ASP B 1 47 ? -7.789 22.641 3.793 1 98.69 47 ASP B O 1
ATOM 1323 N N . ASN B 1 48 ? -7.07 22.359 1.723 1 98.44 48 ASN B N 1
ATOM 1324 C CA . ASN B 1 48 ? -8.062 21.328 1.414 1 98.44 48 ASN B CA 1
ATOM 1325 C C . ASN B 1 48 ? -7.797 20.047 2.195 1 98.44 48 ASN B C 1
ATOM 1327 O O . ASN B 1 48 ? -8.734 19.375 2.621 1 98.44 48 ASN B O 1
ATOM 1331 N N . VAL B 1 49 ? -6.531 19.672 2.318 1 98.62 49 VAL B N 1
ATOM 1332 C CA . VAL B 1 49 ? -6.191 18.469 3.078 1 98.62 49 VAL B CA 1
ATOM 1333 C C . VAL B 1 49 ? -6.621 18.641 4.531 1 98.62 49 VAL B C 1
ATOM 1335 O O . VAL B 1 49 ? -7.258 17.75 5.105 1 98.62 49 VAL B O 1
ATOM 1338 N N . VAL B 1 50 ? -6.328 19.766 5.109 1 98.44 50 VAL B N 1
ATOM 1339 C CA . VAL B 1 50 ? -6.695 20.031 6.5 1 98.44 50 VAL B CA 1
ATOM 1340 C C . VAL B 1 50 ? -8.219 20.016 6.641 1 98.44 50 VAL B C 1
ATOM 1342 O O . VAL B 1 50 ? -8.758 19.438 7.578 1 98.44 50 VAL B O 1
ATOM 1345 N N . GLU B 1 51 ? -8.922 20.625 5.73 1 98 51 GLU B N 1
ATOM 1346 C CA . GLU B 1 51 ? -10.383 20.609 5.742 1 98 51 GLU B CA 1
ATOM 1347 C C . GLU B 1 51 ? -10.914 19.188 5.641 1 98 51 GLU B C 1
ATOM 1349 O O . GLU B 1 51 ? -11.828 18.797 6.371 1 98 51 GLU B O 1
ATOM 1354 N N . PHE B 1 52 ? -10.43 18.469 4.754 1 97.5 52 PHE B N 1
ATOM 1355 C CA . PHE B 1 52 ? -10.836 17.078 4.574 1 97.5 52 PHE B CA 1
ATOM 1356 C C . PHE B 1 52 ? -10.648 16.297 5.863 1 97.5 52 PHE B C 1
ATOM 1358 O O . PHE B 1 52 ? -11.562 15.602 6.312 1 97.5 52 PHE B O 1
ATOM 1365 N N . MET B 1 53 ? -9.453 16.406 6.453 1 96.81 53 MET B N 1
ATOM 1366 C CA . MET B 1 53 ? -9.141 15.664 7.668 1 96.81 53 MET B CA 1
ATOM 1367 C C . MET B 1 53 ? -10.078 16.047 8.805 1 96.81 53 MET B C 1
ATOM 1369 O O . MET B 1 53 ? -10.469 15.211 9.609 1 96.81 53 MET B O 1
ATOM 1373 N N . THR B 1 54 ? -10.453 17.266 8.852 1 96.25 54 THR B N 1
ATOM 1374 C CA . THR B 1 54 ? -11.25 17.812 9.945 1 96.25 54 THR B CA 1
ATOM 1375 C C . THR B 1 54 ? -12.719 17.453 9.773 1 96.25 54 THR B C 1
ATOM 1377 O O . THR B 1 54 ? -13.398 17.109 10.75 1 96.25 54 THR B O 1
ATOM 1380 N N . GLU B 1 55 ? -13.18 17.422 8.539 1 94.25 55 GLU B N 1
ATOM 1381 C CA . GLU B 1 55 ? -14.625 17.422 8.328 1 94.25 55 GLU B CA 1
ATOM 1382 C C . GLU B 1 55 ? -15.094 16.109 7.691 1 94.25 55 GLU B C 1
ATOM 1384 O O . GLU B 1 55 ? -16.25 15.727 7.836 1 94.25 55 GLU B O 1
ATOM 1389 N N . ARG B 1 56 ? -14.242 15.539 6.98 1 91.69 56 ARG B N 1
ATOM 1390 C CA . ARG B 1 56 ? -14.766 14.531 6.062 1 91.69 56 ARG B CA 1
ATOM 1391 C C . ARG B 1 56 ? -14.078 13.188 6.266 1 91.69 56 ARG B C 1
ATOM 1393 O O . ARG B 1 56 ? -14.562 12.156 5.809 1 91.69 56 ARG B O 1
ATOM 1400 N N . LYS B 1 57 ? -12.898 13.109 6.879 1 91.69 57 LYS B N 1
ATOM 1401 C CA . LYS B 1 57 ? -12.18 11.852 7.074 1 91.69 57 LYS B CA 1
ATOM 1402 C C . LYS B 1 57 ? -13.062 10.812 7.762 1 91.69 57 LYS B C 1
ATOM 1404 O O . LYS B 1 57 ? -13.578 11.055 8.852 1 91.69 57 LYS B O 1
ATOM 1409 N N . PRO B 1 58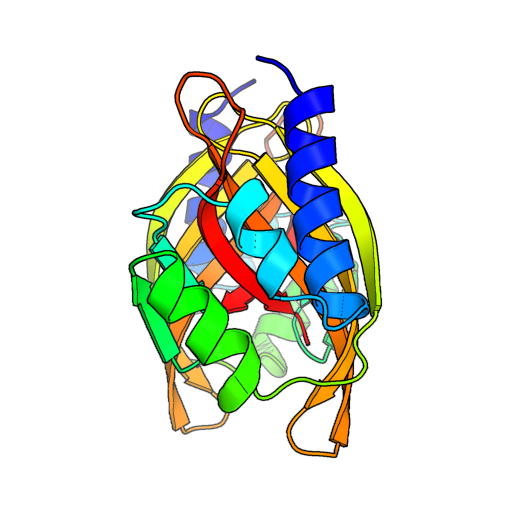 ? -13.195 9.625 7.152 1 92 58 PRO B N 1
ATOM 1410 C CA . PRO B 1 58 ? -14.148 8.648 7.688 1 92 58 PRO B CA 1
ATOM 1411 C C . PRO B 1 58 ? -13.594 7.883 8.891 1 92 58 PRO B C 1
ATOM 1413 O O . PRO B 1 58 ? -14.336 7.156 9.555 1 92 58 PRO B O 1
ATOM 1416 N N . THR B 1 59 ? -12.305 7.977 9.148 1 94.62 59 THR B N 1
ATOM 1417 C CA . THR B 1 59 ? -11.695 7.25 10.25 1 94.62 59 THR B CA 1
ATOM 1418 C C . THR B 1 59 ? -11.516 8.164 11.461 1 94.62 59 THR B C 1
ATOM 1420 O O . THR B 1 59 ? -11.289 9.359 11.312 1 94.62 59 THR B O 1
ATOM 1423 N N . SER B 1 60 ? -11.672 7.598 12.617 1 95.12 60 SER B N 1
ATOM 1424 C CA . SER B 1 60 ? -11.469 8.289 13.883 1 95.12 60 SER B CA 1
ATOM 1425 C C . SER B 1 60 ? -10.812 7.383 14.914 1 95.12 60 SER B C 1
ATOM 1427 O O . SER B 1 60 ? -10.766 6.164 14.734 1 95.12 60 SER B O 1
ATOM 1429 N N . ASN B 1 61 ? -10.141 8.039 15.953 1 97 61 ASN B N 1
ATOM 1430 C CA . ASN B 1 61 ? -9.492 7.301 17.031 1 97 61 ASN B CA 1
ATOM 1431 C C . ASN B 1 61 ? -8.461 6.312 16.5 1 97 61 ASN B C 1
ATOM 1433 O O . ASN B 1 61 ? -8.453 5.145 16.891 1 97 61 ASN B O 1
ATOM 1437 N N . THR B 1 62 ? -7.758 6.758 15.625 1 98.12 62 THR B N 1
ATOM 1438 C CA . THR B 1 62 ? -6.801 5.871 14.969 1 98.12 62 THR B CA 1
ATOM 1439 C C . THR B 1 62 ? -5.508 5.781 15.781 1 98.12 62 THR B C 1
ATOM 1441 O O . THR B 1 62 ? -5.227 6.645 16.609 1 98.12 62 THR B O 1
ATOM 1444 N N . ASN B 1 63 ? -4.781 4.766 15.609 1 98.69 63 ASN B N 1
ATOM 1445 C CA . ASN B 1 63 ? -3.402 4.535 16.031 1 98.69 63 ASN B CA 1
ATOM 1446 C C . ASN B 1 63 ? -2.586 3.871 14.922 1 98.69 63 ASN B C 1
ATOM 1448 O O . ASN B 1 63 ? -3.016 2.871 14.344 1 98.69 63 ASN B O 1
ATOM 1452 N N . HIS B 1 64 ? -1.496 4.461 14.648 1 98.75 64 HIS B N 1
ATOM 1453 C CA . HIS B 1 64 ? -0.605 3.936 13.617 1 98.75 64 HIS B CA 1
ATOM 1454 C C . HIS B 1 64 ? 0.747 3.547 14.203 1 98.75 64 HIS B C 1
ATOM 1456 O O . HIS B 1 64 ? 1.404 4.367 14.852 1 98.75 64 HIS B O 1
ATOM 1462 N N . GLU B 1 65 ? 1.151 2.391 14.016 1 98.75 65 GLU B N 1
ATOM 1463 C CA . GLU B 1 65 ? 2.5 1.919 14.32 1 98.75 65 GLU B CA 1
ATOM 1464 C C . GLU B 1 65 ? 3.279 1.624 13.039 1 98.75 65 GLU B C 1
ATOM 1466 O O . GLU B 1 65 ? 2.971 0.667 12.328 1 98.75 65 GLU B O 1
ATOM 1471 N N . ILE B 1 66 ? 4.273 2.406 12.742 1 98.81 66 ILE B N 1
ATOM 1472 C CA . ILE B 1 66 ? 5.125 2.162 11.586 1 98.81 66 ILE B CA 1
ATOM 1473 C C . ILE B 1 66 ? 6.098 1.027 11.883 1 98.81 66 ILE B C 1
ATOM 1475 O O . ILE B 1 66 ? 6.816 1.067 12.891 1 98.81 66 ILE B O 1
ATOM 1479 N N . THR B 1 67 ? 6.168 0.059 11.07 1 98.56 67 THR B N 1
ATOM 1480 C CA . THR B 1 67 ? 7.012 -1.104 11.32 1 98.56 67 THR B CA 1
ATOM 1481 C C . THR B 1 67 ? 8.227 -1.104 10.398 1 98.56 67 THR B C 1
ATOM 1483 O O . THR B 1 67 ? 9.219 -1.776 10.672 1 98.56 67 THR B O 1
ATOM 1486 N N . ARG B 1 68 ? 8.133 -0.415 9.336 1 98.69 68 ARG B N 1
ATOM 1487 C CA . ARG B 1 68 ? 9.211 -0.46 8.352 1 98.69 68 ARG B CA 1
ATOM 1488 C C . ARG B 1 68 ? 9.18 0.771 7.453 1 98.69 68 ARG B C 1
ATOM 1490 O O . ARG B 1 68 ? 8.117 1.204 7.02 1 98.69 68 ARG B O 1
ATOM 1497 N N . TYR B 1 69 ? 10.344 1.354 7.184 1 98.75 69 TYR B N 1
ATOM 1498 C CA . TYR B 1 69 ? 10.547 2.354 6.145 1 98.75 69 TYR B CA 1
ATOM 1499 C C . TYR B 1 69 ? 11.359 1.781 4.984 1 98.75 69 TYR B C 1
ATOM 1501 O O . TYR B 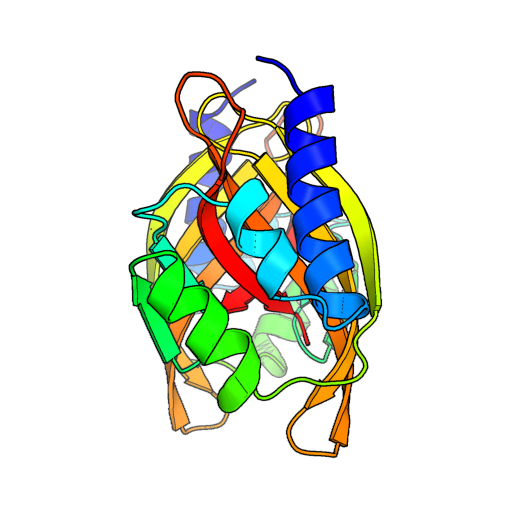1 69 ? 12.359 1.096 5.199 1 98.75 69 TYR B O 1
ATOM 1509 N N . LEU B 1 70 ? 10.961 1.99 3.75 1 98.69 70 LEU B N 1
ATOM 1510 C CA . LEU B 1 70 ? 11.75 1.777 2.539 1 98.69 70 LEU B CA 1
ATOM 1511 C C . LEU B 1 70 ? 12.023 3.1 1.833 1 98.69 70 LEU B C 1
ATOM 1513 O O . LEU B 1 70 ? 11.094 3.803 1.433 1 98.69 70 LEU B O 1
ATOM 1517 N N . HIS B 1 71 ? 13.305 3.416 1.743 1 98.31 71 HIS B N 1
ATOM 1518 C CA . HIS B 1 71 ? 13.664 4.695 1.146 1 98.31 71 HIS B CA 1
ATOM 1519 C C . HIS B 1 71 ? 14.258 4.508 -0.247 1 98.31 71 HIS B C 1
ATOM 1521 O O . HIS B 1 71 ? 15.102 3.635 -0.455 1 98.31 71 HIS B O 1
ATOM 1527 N N . THR B 1 72 ? 13.719 5.227 -1.236 1 97.31 72 THR B N 1
ATOM 1528 C CA . THR B 1 72 ? 14.312 5.391 -2.557 1 97.31 72 THR B CA 1
ATOM 1529 C C . THR B 1 72 ? 14.648 6.855 -2.824 1 97.31 72 THR B C 1
ATOM 1531 O O . THR B 1 72 ? 14.336 7.727 -2.008 1 97.31 72 THR B O 1
ATOM 1534 N N . GLY B 1 73 ? 15.352 7.062 -3.893 1 95 73 GLY B N 1
ATOM 1535 C CA . GLY B 1 73 ? 15.602 8.445 -4.277 1 95 73 GLY B CA 1
ATOM 1536 C C . GLY B 1 73 ? 14.328 9.219 -4.574 1 95 73 GLY B C 1
ATOM 1537 O O . GLY B 1 73 ? 14.266 10.43 -4.348 1 95 73 GLY B O 1
ATOM 1538 N N . GLU B 1 74 ? 13.266 8.586 -4.934 1 95.81 74 GLU B N 1
ATOM 1539 C CA . GLU B 1 74 ? 12.039 9.219 -5.422 1 95.81 74 GLU B CA 1
ATOM 1540 C C . GLU B 1 74 ? 11.016 9.375 -4.305 1 95.81 74 GLU B C 1
ATOM 1542 O O . GLU B 1 74 ? 10.211 10.312 -4.316 1 95.81 74 GLU B O 1
ATOM 1547 N N . ALA B 1 75 ? 11.07 8.445 -3.428 1 98.5 75 ALA B N 1
ATOM 1548 C CA . ALA B 1 75 ? 10.008 8.391 -2.422 1 98.5 75 ALA B CA 1
ATOM 1549 C C . ALA B 1 75 ? 10.438 7.555 -1.22 1 98.5 75 ALA B C 1
ATOM 1551 O O . ALA B 1 75 ? 11.484 6.906 -1.251 1 98.5 75 ALA B O 1
ATOM 1552 N N . SER B 1 76 ? 9.719 7.676 -0.144 1 98.69 76 SER B N 1
ATOM 1553 C CA . SER B 1 76 ? 9.75 6.734 0.972 1 98.69 76 SER B CA 1
ATOM 1554 C C . SER B 1 76 ? 8.422 5.992 1.104 1 98.69 76 SER B C 1
ATOM 1556 O O . SER B 1 76 ? 7.359 6.562 0.865 1 98.69 76 SER B O 1
ATOM 1558 N N . VAL B 1 77 ? 8.555 4.742 1.439 1 98.88 77 VAL B N 1
ATOM 1559 C CA . VAL B 1 77 ? 7.391 3.904 1.725 1 98.88 77 VAL B CA 1
ATOM 1560 C C . VAL B 1 77 ? 7.328 3.604 3.221 1 98.88 77 VAL B C 1
ATOM 1562 O O . VAL B 1 77 ? 8.328 3.205 3.824 1 98.88 77 VAL B O 1
ATOM 1565 N N . CYS B 1 78 ? 6.184 3.844 3.844 1 98.94 78 CYS B N 1
ATOM 1566 C CA . CYS B 1 78 ? 5.914 3.535 5.242 1 98.94 78 CYS B CA 1
ATOM 1567 C C . CYS B 1 78 ? 4.949 2.365 5.367 1 98.94 78 CYS B C 1
ATOM 1569 O O . CYS B 1 78 ? 3.777 2.479 5 1 98.94 78 CYS B O 1
ATOM 1571 N N . GLU B 1 79 ? 5.414 1.306 5.84 1 98.88 79 GLU B N 1
ATOM 1572 C CA . GLU B 1 79 ? 4.555 0.184 6.199 1 98.88 79 GLU B CA 1
ATOM 1573 C C . GLU B 1 79 ? 4.281 0.151 7.699 1 98.88 79 GLU B C 1
ATOM 1575 O O . GLU B 1 79 ? 5.148 0.519 8.5 1 98.88 79 GLU B O 1
ATOM 1580 N N . GLY B 1 80 ? 3.07 -0.303 7.996 1 98.69 80 GLY B N 1
ATOM 1581 C CA . GLY B 1 80 ? 2.748 -0.416 9.414 1 98.69 80 GLY B CA 1
ATOM 1582 C C . GLY B 1 80 ? 1.396 -1.057 9.664 1 98.69 80 GLY B C 1
ATOM 1583 O O . GLY B 1 80 ? 0.839 -1.712 8.781 1 98.69 80 GLY B O 1
ATOM 1584 N N . TYR B 1 81 ? 0.99 -0.936 10.898 1 98.5 81 TYR B N 1
ATOM 1585 C CA . TYR B 1 81 ? -0.276 -1.455 11.398 1 98.5 81 TYR B CA 1
ATOM 1586 C C . TYR B 1 81 ? -1.104 -0.346 12.039 1 98.5 81 TYR B C 1
ATOM 1588 O O . TYR B 1 81 ? -0.565 0.508 12.75 1 98.5 81 TYR B O 1
ATOM 1596 N N . SER B 1 82 ? -2.371 -0.359 11.703 1 98.12 82 SER B N 1
ATOM 1597 C CA . SER B 1 82 ? -3.229 0.695 12.234 1 98.12 82 SER B CA 1
ATOM 1598 C C . SER B 1 82 ? -4.516 0.119 12.82 1 98.12 82 SER B C 1
ATOM 1600 O O . SER B 1 82 ? -4.973 -0.943 12.391 1 98.12 82 SER B O 1
ATOM 1602 N N . THR B 1 83 ? -5.051 0.736 13.812 1 98.25 83 THR B N 1
ATOM 1603 C CA . THR B 1 83 ? -6.355 0.495 14.414 1 98.25 83 THR B CA 1
ATOM 1604 C C . THR B 1 83 ? -7.168 1.784 14.477 1 98.25 83 THR B C 1
ATOM 1606 O O . THR B 1 83 ? -6.621 2.879 14.336 1 98.25 83 THR B O 1
ATOM 1609 N N . GLY B 1 84 ? -8.508 1.61 14.586 1 97.81 84 GLY B N 1
ATOM 1610 C CA . GLY B 1 84 ? -9.367 2.771 14.742 1 97.81 84 GLY B CA 1
ATOM 1611 C C . GLY B 1 84 ? -10.836 2.467 14.484 1 97.81 84 GLY B C 1
ATOM 1612 O O . GLY B 1 84 ? -11.281 1.334 14.688 1 97.81 84 GLY B O 1
ATOM 1613 N N . GLU B 1 85 ? -11.562 3.504 14.18 1 96.88 85 GLU B N 1
ATOM 1614 C CA . GLU B 1 85 ? -12.969 3.41 13.805 1 96.88 85 GLU B CA 1
ATOM 1615 C C . GLU B 1 85 ? -13.195 3.924 12.383 1 96.88 85 GLU B C 1
ATOM 1617 O O . GLU B 1 85 ? -12.617 4.938 11.984 1 96.88 85 GLU B O 1
ATOM 1622 N N . LEU B 1 86 ? -13.891 3.125 11.602 1 91.69 86 LEU B N 1
ATOM 1623 C CA . LEU B 1 86 ? -14.328 3.465 10.25 1 91.69 86 LEU B CA 1
ATOM 1624 C C . LEU B 1 86 ? -15.852 3.494 10.164 1 91.69 86 LEU B C 1
ATOM 1626 O O . LEU B 1 86 ? -16.5 2.451 10.258 1 91.69 86 LEU B O 1
ATOM 1630 N N . ASP B 1 87 ? -16.359 4.711 10.031 1 86.81 87 ASP B N 1
ATOM 1631 C CA . ASP B 1 87 ? -17.797 4.895 10 1 86.81 87 ASP B CA 1
ATOM 1632 C C . ASP B 1 87 ? -18.453 4.289 11.234 1 86.81 87 ASP B C 1
ATOM 1634 O O . ASP B 1 87 ? -19.469 3.582 11.133 1 86.81 87 ASP B O 1
ATOM 1638 N N . GLY B 1 88 ? -17.766 4.328 12.297 1 88.94 88 GLY B N 1
ATOM 1639 C CA . GLY B 1 88 ? -18.344 3.914 13.57 1 88.94 88 GLY B CA 1
ATOM 1640 C C . GLY B 1 88 ? -17.984 2.49 13.945 1 88.94 88 GLY B C 1
ATOM 1641 O O . GLY B 1 88 ? -18.172 2.082 15.094 1 88.94 88 GLY B O 1
ATOM 1642 N N . ASP B 1 89 ? -17.516 1.749 13.023 1 95.06 89 ASP B N 1
ATOM 1643 C CA . ASP B 1 89 ? -17.125 0.37 13.289 1 95.06 89 ASP B CA 1
ATOM 1644 C C . ASP B 1 89 ? -15.617 0.262 13.516 1 95.06 89 ASP B C 1
ATOM 1646 O O . ASP B 1 89 ? -14.836 0.927 12.828 1 95.06 89 ASP B O 1
ATOM 1650 N N . SER B 1 90 ? -15.195 -0.605 14.406 1 96.81 90 SER B N 1
ATOM 1651 C CA . SER B 1 90 ? -13.773 -0.816 14.656 1 96.81 90 SER B CA 1
ATOM 1652 C C . SER B 1 90 ? -13.086 -1.458 13.453 1 96.81 90 SER B C 1
ATOM 1654 O O . SER B 1 90 ? -13.688 -2.285 12.758 1 96.81 90 SER B O 1
ATOM 1656 N N . PHE B 1 91 ? -11.883 -1.002 13.211 1 95.44 91 PHE B N 1
ATOM 1657 C CA . PHE B 1 91 ? -11.086 -1.659 12.188 1 95.44 91 PHE B CA 1
ATOM 1658 C C . PHE B 1 91 ? -9.648 -1.87 12.664 1 95.44 91 PHE B C 1
ATOM 1660 O O . PHE B 1 91 ? -9.211 -1.229 13.625 1 95.44 91 PHE B O 1
ATOM 1667 N N . GLU B 1 92 ? -9.016 -2.803 12.117 1 96.75 92 GLU B N 1
ATOM 1668 C CA . GLU B 1 92 ? -7.57 -3.012 12.227 1 96.75 92 GLU B CA 1
ATOM 1669 C C . GLU B 1 92 ? -6.996 -3.543 10.914 1 96.75 92 GLU B C 1
ATOM 1671 O O . GLU B 1 92 ? -7.676 -4.25 10.172 1 96.75 92 GLU B O 1
ATOM 1676 N N . GLY B 1 93 ? -5.828 -3.18 10.656 1 96.56 93 GLY B N 1
ATOM 1677 C CA . GLY B 1 93 ? -5.188 -3.688 9.453 1 96.56 93 GLY B CA 1
ATOM 1678 C C . GLY B 1 93 ? -3.83 -3.064 9.188 1 96.56 93 GLY B C 1
ATOM 1679 O O . GLY B 1 93 ? -3.322 -2.301 10.008 1 96.56 93 GLY B O 1
ATOM 1680 N N . HIS B 1 94 ? -3.25 -3.43 8.117 1 98.12 94 HIS B N 1
ATOM 1681 C CA . HIS B 1 94 ? -1.935 -2.934 7.723 1 98.12 94 HIS B CA 1
ATOM 1682 C C . HIS B 1 94 ? -2.053 -1.802 6.707 1 98.12 94 HIS B C 1
ATOM 1684 O O . HIS B 1 94 ? -3.07 -1.684 6.02 1 98.12 94 HIS B O 1
ATOM 1690 N N . PHE B 1 95 ? -1.094 -0.958 6.699 1 98.31 95 PHE B N 1
ATOM 1691 C CA . PHE B 1 95 ? -1.068 0.133 5.73 1 98.31 95 PHE B CA 1
ATOM 1692 C C . PHE B 1 95 ? 0.294 0.226 5.055 1 98.31 95 PHE B C 1
ATOM 1694 O O . PHE B 1 95 ? 1.277 -0.328 5.551 1 98.31 95 PHE B O 1
ATOM 1701 N N . CYS B 1 96 ? 0.324 0.837 3.951 1 98.81 96 CYS B N 1
ATOM 1702 C CA . CYS B 1 96 ? 1.503 1.181 3.162 1 98.81 96 CYS B CA 1
ATOM 1703 C C . CYS B 1 96 ? 1.33 2.535 2.484 1 98.81 96 CYS B C 1
ATOM 1705 O O . CYS B 1 96 ? 0.623 2.646 1.482 1 98.81 96 CYS B O 1
ATOM 1707 N N . ASP B 1 97 ? 1.936 3.559 3.006 1 98.88 97 ASP B N 1
ATOM 1708 C CA . ASP B 1 97 ? 1.856 4.891 2.412 1 98.88 97 ASP B CA 1
ATOM 1709 C C . ASP B 1 97 ? 3.104 5.199 1.585 1 98.88 97 ASP B C 1
ATOM 1711 O O . ASP B 1 97 ? 4.223 4.887 1.999 1 98.88 97 ASP B O 1
ATOM 1715 N N . VAL B 1 98 ? 2.961 5.742 0.454 1 98.94 98 VAL B N 1
ATOM 1716 C CA . VAL B 1 98 ? 4.059 6.219 -0.379 1 98.94 98 VAL B CA 1
ATOM 1717 C C . VAL B 1 98 ? 4.156 7.738 -0.281 1 98.94 98 VAL B C 1
ATOM 1719 O O . VAL B 1 98 ? 3.18 8.445 -0.529 1 98.94 98 VAL B O 1
ATOM 1722 N N . VAL B 1 99 ? 5.285 8.203 0.095 1 98.94 99 VAL B N 1
ATOM 1723 C CA . VAL B 1 99 ? 5.48 9.602 0.456 1 98.94 99 VAL B CA 1
ATOM 1724 C C . VAL B 1 99 ? 6.578 10.211 -0.414 1 98.94 99 VAL B C 1
ATOM 1726 O O . VAL B 1 99 ? 7.68 9.664 -0.507 1 98.94 99 VAL B O 1
ATOM 1729 N N . GLU B 1 100 ? 6.32 11.297 -1.059 1 98.81 100 GLU B N 1
ATOM 1730 C CA . GLU B 1 100 ? 7.301 12.086 -1.802 1 98.81 100 GLU B CA 1
ATOM 1731 C C . GLU B 1 100 ? 7.566 13.43 -1.117 1 98.81 100 GLU B C 1
ATOM 1733 O O . GLU B 1 100 ? 6.676 13.984 -0.47 1 98.81 100 GLU B O 1
ATOM 1738 N N . PHE B 1 101 ? 8.711 13.898 -1.31 1 98.69 101 PHE B N 1
ATOM 1739 C CA . PHE B 1 101 ? 9.18 15.062 -0.573 1 98.69 101 PHE B CA 1
ATOM 1740 C C . PHE B 1 101 ? 9.672 16.141 -1.527 1 98.69 101 PHE B C 1
ATOM 1742 O O . PHE B 1 101 ? 9.953 15.867 -2.693 1 98.69 101 PHE B O 1
ATOM 1749 N N . ASP B 1 102 ? 9.742 17.344 -1.021 1 98.06 102 ASP B N 1
ATOM 1750 C CA . ASP B 1 102 ? 10.352 18.406 -1.804 1 98.06 102 ASP B CA 1
ATOM 1751 C C . ASP B 1 102 ? 11.867 18.234 -1.888 1 98.06 102 ASP B C 1
ATOM 1753 O O . ASP B 1 102 ? 12.43 17.328 -1.275 1 98.06 102 ASP B O 1
ATOM 1757 N N . SER B 1 103 ? 12.484 19.047 -2.699 1 95.81 103 SER B N 1
ATOM 1758 C CA . SER B 1 103 ? 13.914 18.906 -2.973 1 95.81 103 SER B CA 1
ATOM 1759 C C . SER B 1 103 ? 14.734 19 -1.693 1 95.81 103 SER B C 1
ATOM 1761 O O . SER B 1 103 ? 15.773 18.359 -1.565 1 95.81 103 SER B O 1
ATOM 1763 N N . ALA B 1 104 ? 14.273 19.75 -0.723 1 94.25 104 ALA B N 1
ATOM 1764 C CA . ALA B 1 104 ? 14.984 19.938 0.54 1 94.25 104 ALA B CA 1
ATOM 1765 C C . ALA B 1 104 ? 14.617 18.844 1.541 1 94.25 104 ALA B C 1
ATOM 1767 O O . ALA B 1 104 ? 15.211 18.75 2.621 1 94.25 104 ALA B O 1
ATOM 1768 N N . GLU B 1 105 ? 13.602 18.047 1.138 1 94.56 105 GLU B N 1
ATOM 1769 C CA . GLU B 1 105 ? 13.094 16.969 1.991 1 94.56 105 GLU B CA 1
ATOM 1770 C C . GLU B 1 105 ? 12.641 17.516 3.342 1 94.56 105 GLU B C 1
ATOM 1772 O O . GLU B 1 105 ? 12.906 16.906 4.383 1 94.56 105 GLU B O 1
ATOM 1777 N N . ASN B 1 106 ? 12.008 18.688 3.268 1 96.69 106 ASN B N 1
ATOM 1778 C CA . ASN B 1 106 ? 11.5 19.297 4.488 1 96.69 106 ASN B CA 1
ATOM 1779 C C . ASN B 1 106 ? 9.977 19.281 4.539 1 96.69 106 ASN B C 1
ATOM 1781 O O . ASN B 1 106 ? 9.383 19.594 5.57 1 96.69 106 ASN B O 1
ATOM 1785 N N . ARG B 1 107 ? 9.422 18.922 3.441 1 98.69 107 ARG B N 1
ATOM 1786 C CA . ARG B 1 107 ? 7.969 18.828 3.34 1 98.69 107 ARG B CA 1
ATOM 1787 C C . ARG B 1 107 ? 7.562 17.625 2.486 1 98.69 107 ARG B C 1
ATOM 1789 O O . ARG B 1 107 ? 8.305 17.219 1.588 1 98.69 107 ARG B O 1
ATOM 1796 N N . ILE B 1 108 ? 6.43 17.094 2.824 1 98.88 108 ILE B N 1
ATOM 1797 C CA . ILE B 1 108 ? 5.816 16.078 1.981 1 98.88 108 ILE B CA 1
ATOM 1798 C C . ILE B 1 108 ? 5.035 16.75 0.85 1 98.88 108 ILE B C 1
ATOM 1800 O O . ILE B 1 108 ? 4.207 17.625 1.092 1 98.88 108 ILE B O 1
ATOM 1804 N N . THR B 1 109 ? 5.32 16.375 -0.363 1 98.94 109 THR B N 1
ATOM 1805 C CA . THR B 1 109 ? 4.684 16.984 -1.523 1 98.94 109 THR B CA 1
ATOM 1806 C C . THR B 1 109 ? 3.584 16.078 -2.074 1 98.94 109 THR B C 1
ATOM 1808 O O . THR B 1 109 ? 2.666 16.547 -2.748 1 98.94 109 THR B O 1
ATOM 1811 N N . THR B 1 110 ? 3.678 14.836 -1.943 1 98.94 110 THR B N 1
ATOM 1812 C CA . THR B 1 110 ? 2.691 13.844 -2.365 1 98.94 110 THR B CA 1
ATOM 1813 C C . THR B 1 110 ? 2.592 12.711 -1.351 1 98.94 110 THR B C 1
ATOM 1815 O O . THR B 1 110 ? 3.609 12.234 -0.845 1 98.94 110 THR B O 1
ATOM 1818 N N . LEU B 1 111 ? 1.423 12.305 -1.006 1 98.88 111 LEU B N 1
ATOM 1819 C CA . LEU B 1 111 ? 1.196 11.148 -0.143 1 98.88 111 LEU B CA 1
ATOM 1820 C C . LEU B 1 111 ? 0.041 10.297 -0.662 1 98.88 111 LEU B C 1
ATOM 1822 O O . LEU B 1 111 ? -1.036 10.82 -0.957 1 98.88 111 LEU B O 1
ATOM 1826 N N . ALA B 1 112 ? 0.319 9.062 -0.915 1 98.81 112 ALA B N 1
ATOM 1827 C CA . ALA B 1 112 ? -0.691 8.094 -1.319 1 98.81 112 ALA B CA 1
ATOM 1828 C C . ALA B 1 112 ? -0.903 7.039 -0.235 1 98.81 112 ALA B C 1
ATOM 1830 O O . ALA B 1 112 ? 0.051 6.395 0.209 1 98.81 112 ALA B O 1
ATOM 1831 N N . VAL B 1 113 ? -2.145 6.883 0.156 1 98.44 113 VAL B N 1
ATOM 1832 C CA . VAL B 1 113 ? -2.514 5.977 1.238 1 98.44 113 VAL B CA 1
ATOM 1833 C C . VAL B 1 113 ? -3 4.648 0.66 1 98.44 113 VAL B C 1
ATOM 1835 O O . VAL B 1 113 ? -3.871 4.629 -0.213 1 98.44 113 VAL B O 1
ATOM 1838 N N . TYR B 1 114 ? -2.439 3.547 1.094 1 98.25 114 TYR B N 1
ATOM 1839 C CA . TYR B 1 114 ? -2.9 2.203 0.762 1 98.25 114 TYR B CA 1
ATOM 1840 C C . TYR B 1 114 ? -3.119 1.375 2.023 1 98.25 114 TYR B C 1
ATOM 1842 O O . TYR B 1 114 ? -2.408 1.546 3.016 1 98.25 114 TYR B O 1
ATOM 1850 N N . SER B 1 115 ? -4.066 0.459 1.946 1 96.94 115 SER B N 1
ATOM 1851 C CA . SER B 1 115 ? -4.383 -0.331 3.133 1 96.94 115 SER B CA 1
ATOM 1852 C C . SER B 1 115 ? -4.582 -1.801 2.781 1 96.94 115 SER B C 1
ATOM 1854 O O . SER B 1 115 ? -4.844 -2.139 1.624 1 96.94 115 SER B O 1
ATOM 1856 N N . ARG B 1 116 ? -4.324 -2.643 3.66 1 96.62 116 ARG B N 1
ATOM 1857 C CA . ARG B 1 116 ? -4.691 -4.055 3.678 1 96.62 116 ARG B CA 1
ATOM 1858 C C . ARG B 1 116 ? -5.516 -4.395 4.918 1 96.62 116 ARG B C 1
ATOM 1860 O O . ARG B 1 116 ? -4.957 -4.68 5.98 1 96.62 116 ARG B O 1
ATOM 1867 N N . ILE B 1 117 ? -6.824 -4.262 4.715 1 90.62 117 ILE B N 1
ATOM 1868 C CA . ILE B 1 117 ? -7.734 -4.484 5.832 1 90.62 117 ILE B CA 1
ATOM 1869 C C . ILE B 1 117 ? -8.562 -5.742 5.578 1 90.62 117 ILE B C 1
ATOM 1871 O O . ILE B 1 117 ? -8.828 -6.102 4.43 1 90.62 117 ILE B O 1
#

pLDDT: mean 96.84, std 3.59, range [77.5, 98.94]

Secondary structure (DSSP, 8-state):
--HHHHHHHHHHHHHHHHHT-GGGGGGTEEEEEEEEETTTEEEESHHHHHHIIIII-SEEEEEEEEEEEEE-SS-EEEEEEEEEEETTEEEEEEEEEEEEE-TTSSSEEEEEEEEE-/--HHHHHHHHHHHHHHHHHT-GGGGGGTEEEEEEEEETTTEEEESHHHHHHIIIII-SEEEEEEEEEEEEE-SS-EEEEEEEEEEETTEEEEEEEEEEEEE-TTSSSEEEEEEEEE-

Solvent-accessible surface area (backbone atoms only — not comparable to full-atom values): 12047 Å² total; per-residue (Å²): 135,62,63,67,52,48,50,50,44,53,47,50,50,53,48,24,60,44,64,68,37,51,75,60,44,64,71,35,35,31,69,73,16,38,37,34,43,58,79,70,49,74,40,64,22,40,70,48,43,38,48,39,61,74,75,60,52,61,60,44,78,37,45,75,48,78,75,45,79,45,67,45,97,75,35,35,34,40,32,30,40,35,37,28,24,49,80,82,36,78,46,60,35,36,36,43,34,43,36,25,54,42,97,82,47,69,26,34,37,35,41,39,50,26,36,27,79,135,63,62,69,51,47,48,50,44,52,47,51,51,52,48,25,61,42,66,68,38,52,72,61,44,64,71,34,38,31,70,72,16,39,38,34,42,58,79,69,51,73,40,64,23,39,71,47,43,39,48,38,63,72,74,60,52,60,60,44,78,35,43,76,47,78,75,45,78,47,68,44,98,76,33,36,35,42,29,31,41,34,39,28,27,50,80,82,38,79,46,61,34,36,37,44,33,44,37,26,54,42,97,81,46,70,27,34,39,34,39,38,48,25,36,27,77

Nearest PDB structures (foldseek):
  2bng-assembly1_B  TM=8.459E-01  e=2.007E-07  Mycobacterium tuberculosis H37Rv
  2bng-assembly1_C-2  TM=8.468E-01  e=3.923E-07  Mycobacterium tuberculosis H37Rv
  6uad-assembly1_A  TM=8.554E-01  e=2.929E-06  Comamonas testosteroni
  6w3f-assembly2_B  TM=6.912E-01  e=3.516E-06  synthetic construct
  6w3g-assembly1_A  TM=7.327E-01  e=1.821E-05  synthetic construct

Foldseek 3Di:
DCVVLLVVLVVQVQVCLQVVVLVCLPQSADQQAWEQDPPVGIFTGSVRVSVCSNPPDQWDNKDWDFDDWDDDPFWIKTKTKMWTDGNRHTDIFIKIKTWGAPPVRRHTRYIHIGTDD/DCVVLLVVLVVQVQVCLQVVVLVCLPQSADQQAWEQDPPVGIFTGSVRVSVCSNPPDQWDNKDWDFDDWDDDPFWIKTKTKMWTDGNRHTDIFIKIKTWGAPPVRRHTRYIHIGTDD

InterPro domains:
  IPR032710 NTF2-like domain superfamily [SSF54427] (3-114)
  IPR037401 SnoaL-like domain [PF12680] (11-109)

Organism: NCBI:txid2743089

Sequence (234 aa):
METEQREKLAQAYFDALDESDYESLRSVFSDDVVYHYPKVSVVEGIDNVVEFMTERKPTSNTNHEITRYLHTGEASVCEGYSTGELDGDSFEGHFCDVVEFDSAENRITTLAVYSRIMETEQREKLAQAYFDALDESDYESLRSVFSDDVVYHYPKVSVVEGIDNVVEFMTERKPTSNTNHEITRYLHTGEASVCEGYSTGELDGDSFEGHFCDVVEFDSAENRITTLAVYSRI